Protein AF-A0A533RA51-F1 (afdb_monomer_lite)

Sequence (346 aa):
MANENSTPTKSATQAIVLRVPPPGQTVVVDIQPNQVIEVPFDMAEANVTLTGDDLRIEFPGNAVLILNDFAAMVDQGVSPLMMFADGSVVAGDVLLTALTAEVPETAAGPGGASGGAGEYRDDMGNLIDTVDRLGVQNPDPFAKAVDLQVLDEQLPAAAPPEEPPGNQPPVIGTSTANVSEEGLQGGIPDDTGSPDTTNLTTYTGQIPVSDPDGNPLELTLELPTSVSLFSGGEPVVWYLSVDGKVLTGITSQNPVVVVTLLDNAGNYLVELKAPIDHAPDNGENAGAISLVVTVSDGTASASGTLTVIFEDDSPTIAVSEGEGRAPALVTQDADTIGAASDTATG

Radius of gyration: 31.62 Å; chains: 1; bounding box: 62×85×91 Å

Foldseek 3Di:
DDDDPDDPDPPPQAAAEDDFDDAPDEDEDEDDFLGEHEDADDLVQWDWDDDPQWIWTAHPNRTIYIHPNQNVSVVVVRWYWYQYNVRDIDTSVRVVCVRPDDDPPPPPDDDDDDDDPDDDDPDPDDPDPPDDPDDDDDPDPDPDDDPDDDDPPPDPDDDDDDDPDPFDWKDWEEAEAEAEPLLADLRPDDQDDPPDDDSHQKTKDFIAIDGPVRFQKDKAWDADPDDFWAAQNFTWHWHARPSRFWIWTDGSGGTAKIKGQPDRNGIIMIGGHGDIADDDDQFKDKDKDKIWMWMGSPPHIDIYIYMYIYIYGHKDWDDDDDPPFFIWIWHQHNPDPDGRTDTDGD

Structure (mmCIF, N/CA/C/O backbone):
data_AF-A0A533RA51-F1
#
_entry.id   AF-A0A533RA51-F1
#
loop_
_atom_site.group_PDB
_atom_site.id
_atom_site.type_symbol
_atom_site.label_atom_id
_atom_site.label_alt_id
_atom_site.label_comp_id
_atom_site.label_asym_id
_atom_site.label_entity_id
_atom_site.label_seq_id
_atom_site.pdbx_PDB_ins_code
_atom_site.Cartn_x
_atom_site.Cartn_y
_atom_site.Cartn_z
_atom_site.occupancy
_atom_site.B_iso_or_equiv
_atom_site.auth_seq_id
_atom_site.auth_comp_id
_atom_site.auth_asym_id
_atom_site.auth_atom_id
_atom_site.pdbx_PDB_model_num
ATOM 1 N N . MET A 1 1 ? -27.529 28.794 -26.133 1.00 42.19 1 MET A N 1
ATOM 2 C CA . MET A 1 1 ? -27.226 28.257 -24.792 1.00 42.19 1 MET A CA 1
ATOM 3 C C . MET A 1 1 ? -27.109 26.761 -24.986 1.00 42.19 1 MET A C 1
ATOM 5 O O . MET A 1 1 ? -28.101 26.146 -25.352 1.00 42.19 1 MET A O 1
ATOM 9 N N . ALA A 1 2 ? -25.877 26.258 -25.007 1.00 34.84 2 ALA A N 1
ATOM 10 C CA . ALA A 1 2 ? -25.562 24.884 -25.383 1.00 34.84 2 ALA A CA 1
ATOM 11 C C . ALA A 1 2 ? -25.722 23.945 -24.179 1.00 34.84 2 ALA A C 1
ATOM 13 O O . ALA A 1 2 ? -25.546 24.375 -23.044 1.00 34.84 2 ALA A O 1
ATOM 14 N N . ASN A 1 3 ? -26.092 22.700 -24.482 1.00 33.50 3 ASN A N 1
ATOM 15 C CA . ASN A 1 3 ? -26.258 21.566 -23.575 1.00 33.50 3 ASN A CA 1
ATOM 16 C C . ASN A 1 3 ? -25.046 21.359 -22.660 1.00 33.50 3 ASN A C 1
ATOM 18 O O . ASN A 1 3 ? -23.943 21.137 -23.155 1.00 33.50 3 ASN A O 1
ATOM 22 N N . GLU A 1 4 ? -25.295 21.283 -21.356 1.00 38.12 4 GLU A N 1
ATOM 23 C CA . GLU A 1 4 ? -24.403 20.618 -20.408 1.00 38.12 4 GLU A CA 1
ATOM 24 C C . GLU A 1 4 ? -24.671 19.109 -20.507 1.00 38.12 4 GLU A C 1
ATOM 26 O O . GLU A 1 4 ? -25.711 18.604 -20.081 1.00 38.12 4 GLU A O 1
ATOM 31 N N . ASN A 1 5 ? -23.753 18.398 -21.157 1.00 34.69 5 ASN A N 1
ATOM 32 C CA . ASN A 1 5 ? -23.685 16.945 -21.151 1.00 34.69 5 ASN A CA 1
ATOM 33 C C . ASN A 1 5 ? -23.178 16.511 -19.770 1.00 34.69 5 ASN A C 1
ATOM 35 O O . ASN A 1 5 ? -21.984 16.604 -19.498 1.00 34.69 5 ASN A O 1
ATOM 39 N N . SER A 1 6 ? -24.077 16.082 -18.885 1.00 39.28 6 SER A N 1
ATOM 40 C CA . SER A 1 6 ? -23.699 15.484 -17.604 1.00 39.28 6 SER A CA 1
ATOM 41 C C . SER A 1 6 ? -23.067 14.116 -17.856 1.00 39.28 6 SER A C 1
ATOM 43 O O . SER A 1 6 ? -23.757 13.108 -17.992 1.00 39.28 6 SER A O 1
ATOM 45 N N . THR A 1 7 ? -21.742 14.085 -17.940 1.00 31.53 7 THR A N 1
ATOM 46 C CA . THR A 1 7 ? -20.953 12.863 -17.802 1.00 31.53 7 THR A CA 1
ATOM 47 C C . THR A 1 7 ? -21.268 12.255 -16.431 1.00 31.53 7 THR A C 1
ATOM 49 O O . THR A 1 7 ? -21.149 12.966 -15.430 1.00 31.53 7 THR A O 1
ATOM 52 N N . PRO A 1 8 ? -21.669 10.977 -16.324 1.00 32.94 8 PRO A N 1
ATOM 53 C CA . PRO A 1 8 ? -21.710 10.326 -15.027 1.00 32.94 8 PRO A CA 1
ATOM 54 C C . PRO A 1 8 ? -20.264 10.200 -14.545 1.00 32.94 8 PRO A C 1
ATOM 56 O O . PRO A 1 8 ? -19.451 9.496 -15.144 1.00 32.94 8 PRO A O 1
ATOM 59 N N . THR A 1 9 ? -19.920 10.923 -13.484 1.00 29.50 9 THR A N 1
ATOM 60 C CA . THR A 1 9 ? -18.700 10.674 -12.720 1.00 29.50 9 THR A CA 1
ATOM 61 C C . THR A 1 9 ? -18.756 9.230 -12.233 1.00 29.50 9 THR A C 1
ATOM 63 O O . THR A 1 9 ? -19.601 8.887 -11.406 1.00 29.50 9 THR A O 1
ATOM 66 N N . LYS A 1 10 ? -17.889 8.376 -12.787 1.00 32.81 10 LYS A N 1
ATOM 67 C CA . LYS A 1 10 ? -17.594 7.034 -12.281 1.00 32.81 10 LYS A CA 1
ATOM 68 C C . LYS A 1 10 ? -17.112 7.207 -10.839 1.00 32.81 10 LYS A C 1
ATOM 70 O O . LYS A 1 10 ? -15.975 7.603 -10.613 1.00 32.81 10 LYS A O 1
ATOM 75 N N . SER A 1 11 ? -18.021 7.023 -9.885 1.00 35.69 11 SER A N 1
ATOM 76 C CA . SER A 1 11 ? -17.712 7.046 -8.460 1.00 35.69 11 SER A CA 1
ATOM 77 C C . SER A 1 11 ? -16.749 5.892 -8.209 1.00 35.69 11 SER A C 1
ATOM 79 O O . SER A 1 11 ? -17.137 4.736 -8.361 1.00 35.69 11 SER A O 1
ATOM 81 N N . ALA A 1 12 ? -15.488 6.190 -7.899 1.00 41.72 12 ALA A N 1
ATOM 82 C CA . ALA A 1 12 ? -14.619 5.204 -7.277 1.00 41.72 12 ALA A CA 1
ATOM 83 C C . ALA A 1 12 ? -15.327 4.766 -5.989 1.00 41.72 12 ALA A C 1
ATOM 85 O O . ALA A 1 12 ? -15.698 5.616 -5.175 1.00 41.72 12 ALA A O 1
ATOM 86 N N . THR A 1 13 ? -15.625 3.478 -5.843 1.00 51.97 13 THR A N 1
ATOM 87 C CA . THR A 1 13 ? -16.233 2.957 -4.617 1.00 51.97 13 THR A CA 1
ATOM 88 C C . THR A 1 13 ? -15.173 3.048 -3.522 1.00 51.97 13 THR A C 1
ATOM 90 O O . THR A 1 13 ? -14.315 2.177 -3.403 1.00 51.97 13 THR A O 1
ATOM 93 N N . GLN A 1 14 ? -15.175 4.163 -2.790 1.00 64.94 14 GLN A N 1
ATOM 94 C CA . GLN A 1 14 ? -14.307 4.389 -1.638 1.00 64.94 14 GLN A CA 1
ATOM 95 C C . GLN A 1 14 ? -14.522 3.251 -0.630 1.00 64.94 14 GLN A C 1
ATOM 97 O O . GLN A 1 14 ? -15.664 2.831 -0.417 1.00 64.94 14 GLN A O 1
ATOM 102 N N . ALA A 1 15 ? -13.438 2.722 -0.056 1.00 81.75 15 ALA A N 1
ATOM 103 C CA . ALA A 1 15 ? -13.517 1.650 0.933 1.00 81.75 15 ALA A CA 1
ATOM 104 C C . ALA A 1 15 ? -14.383 2.069 2.132 1.00 81.75 15 ALA A C 1
ATOM 106 O O . ALA A 1 15 ? -14.440 3.251 2.490 1.00 81.75 15 ALA A O 1
ATOM 107 N N . ILE A 1 16 ? -15.044 1.101 2.772 1.00 91.31 16 ILE A N 1
ATOM 108 C CA . ILE A 1 16 ? -15.654 1.345 4.084 1.00 91.31 16 ILE A CA 1
ATOM 109 C C . ILE A 1 16 ? -14.569 1.221 5.139 1.00 91.31 16 ILE A C 1
ATOM 111 O O . ILE A 1 16 ? -13.955 0.170 5.273 1.00 91.31 16 ILE A O 1
ATOM 115 N N . VAL A 1 17 ? -14.393 2.273 5.932 1.00 93.75 17 VAL A N 1
ATOM 116 C CA . VAL A 1 17 ? -13.471 2.271 7.068 1.00 93.75 17 VAL A CA 1
ATOM 117 C C . VAL A 1 17 ? -14.201 1.812 8.322 1.00 93.75 17 VAL A C 1
ATOM 119 O O . VAL A 1 17 ? -15.111 2.496 8.807 1.00 93.75 17 VAL A O 1
ATOM 122 N N . LEU A 1 18 ? -13.791 0.670 8.872 1.00 94.94 18 LEU A N 1
ATOM 123 C CA . LEU A 1 18 ? -14.324 0.167 10.131 1.00 94.94 18 LEU A CA 1
ATOM 124 C C . LEU A 1 18 ? -13.830 1.000 11.313 1.00 94.94 18 LEU A C 1
ATOM 126 O O . LEU A 1 18 ? -12.738 1.567 11.316 1.00 94.94 18 LEU A O 1
ATOM 130 N N . ARG A 1 19 ? -14.651 1.059 12.361 1.00 94.38 19 ARG A N 1
ATOM 131 C CA . ARG A 1 19 ? -14.317 1.738 13.615 1.00 94.38 19 ARG A CA 1
ATOM 132 C C . ARG A 1 19 ? -14.685 0.849 14.784 1.00 94.38 19 ARG A C 1
ATOM 134 O O . ARG A 1 19 ? -15.775 0.277 14.799 1.00 94.38 19 ARG A O 1
ATOM 141 N N . VAL A 1 20 ? -13.803 0.796 15.778 1.00 94.31 20 VAL A N 1
ATOM 142 C CA . VAL A 1 20 ? -14.088 0.111 17.040 1.00 94.31 20 VAL A CA 1
ATOM 143 C C . VAL A 1 20 ? -15.260 0.824 17.731 1.00 94.31 20 VAL A C 1
ATOM 145 O O . VAL A 1 20 ? -15.189 2.040 17.952 1.00 94.31 20 VAL A O 1
ATOM 148 N N . PRO A 1 21 ? -16.356 0.117 18.056 1.00 96.00 21 PRO A N 1
ATOM 149 C CA . PRO A 1 21 ? -17.486 0.719 18.751 1.00 96.00 21 PRO A CA 1
ATOM 150 C C . PRO A 1 21 ? -17.122 1.152 20.178 1.00 96.00 21 PRO A C 1
ATOM 152 O O . PRO A 1 21 ? -16.220 0.580 20.791 1.00 96.00 21 PRO A O 1
ATOM 155 N N . PRO A 1 22 ? -17.848 2.118 20.769 1.00 95.38 22 PRO A N 1
ATOM 156 C CA . PRO A 1 22 ? -17.687 2.426 22.185 1.00 95.38 22 PRO A CA 1
ATOM 157 C C . PRO A 1 22 ? -17.994 1.205 23.079 1.00 95.38 22 PRO A C 1
ATOM 159 O O . PRO A 1 22 ? -18.846 0.387 22.716 1.00 95.38 22 PRO A O 1
ATOM 162 N N . PRO A 1 23 ? -17.385 1.101 24.278 1.00 95.75 23 PRO A N 1
ATOM 163 C CA . PRO A 1 23 ? -17.637 -0.002 25.205 1.00 95.75 23 PRO A CA 1
ATOM 164 C C . PRO A 1 23 ? -19.129 -0.234 25.478 1.00 95.75 23 PRO A C 1
ATOM 166 O O . PRO A 1 23 ? -19.884 0.707 25.739 1.00 95.75 23 PRO A O 1
ATOM 169 N N . GLY A 1 24 ? -19.549 -1.498 25.421 1.00 94.62 24 GLY A N 1
ATOM 170 C CA . GLY A 1 24 ? -20.931 -1.936 25.620 1.00 94.62 24 GLY A CA 1
ATOM 171 C C . GLY A 1 24 ? -21.889 -1.645 24.461 1.00 94.62 24 GLY A C 1
ATOM 172 O O . GLY A 1 24 ? -23.086 -1.891 24.609 1.00 94.62 24 GLY A O 1
ATOM 173 N N . GLN A 1 25 ? -21.406 -1.112 23.334 1.00 96.75 25 GLN A N 1
ATOM 174 C CA . GLN A 1 25 ? -22.225 -0.890 22.142 1.00 96.75 25 GLN A CA 1
ATOM 175 C C . GLN A 1 25 ? -22.035 -1.996 21.109 1.00 96.75 25 GLN A C 1
ATOM 177 O O . GLN A 1 25 ? -20.952 -2.556 20.950 1.00 96.75 25 GLN A O 1
ATOM 182 N N . THR A 1 26 ? -23.106 -2.264 20.366 1.00 97.19 26 THR A N 1
ATOM 183 C CA . THR A 1 26 ? -23.075 -3.102 19.170 1.00 97.19 26 THR A CA 1
ATOM 184 C C . THR A 1 26 ? -23.348 -2.233 17.953 1.00 97.19 26 THR A C 1
ATOM 186 O O . THR A 1 26 ? -24.354 -1.524 17.917 1.00 97.19 26 THR A O 1
ATOM 189 N N . VAL A 1 27 ? -22.455 -2.287 16.971 1.00 97.44 27 VAL A N 1
ATOM 190 C CA . VAL A 1 27 ? -22.587 -1.611 15.679 1.00 97.44 27 VAL A CA 1
ATOM 191 C C . VAL A 1 27 ? -22.683 -2.676 14.599 1.00 97.44 27 VAL A C 1
ATOM 193 O O . VAL A 1 27 ? -21.859 -3.585 14.548 1.00 97.44 27 VAL A O 1
ATOM 196 N N . VAL A 1 28 ? -23.692 -2.551 13.744 1.00 96.69 28 VAL A N 1
ATOM 197 C CA . VAL A 1 28 ? -23.866 -3.388 12.555 1.00 96.69 28 VAL A CA 1
ATOM 198 C C . VAL A 1 28 ? -23.478 -2.553 11.342 1.00 96.69 28 VAL A C 1
ATOM 200 O O . VAL A 1 28 ? -23.882 -1.394 11.237 1.00 96.69 28 VAL A O 1
ATOM 203 N N . VAL A 1 29 ? -22.671 -3.131 10.462 1.00 96.31 29 VAL A N 1
ATOM 204 C CA . VAL A 1 29 ? -22.210 -2.522 9.219 1.00 96.31 29 VAL A CA 1
ATOM 205 C C . VAL A 1 29 ? -22.748 -3.351 8.066 1.00 96.31 29 VAL A C 1
ATOM 207 O O . VAL A 1 29 ? -22.427 -4.532 7.936 1.00 96.31 29 VAL A O 1
ATOM 210 N N . ASP A 1 30 ? -23.555 -2.708 7.229 1.00 93.81 30 ASP A N 1
ATOM 211 C CA . ASP A 1 30 ? -24.014 -3.283 5.971 1.00 93.81 30 ASP A CA 1
ATOM 212 C C . ASP A 1 30 ? -22.923 -3.110 4.915 1.00 93.81 30 ASP A C 1
ATOM 214 O O . ASP A 1 30 ? -22.557 -1.989 4.548 1.00 93.81 30 ASP A O 1
ATOM 218 N N . ILE A 1 31 ? -22.405 -4.234 4.435 1.00 92.12 31 ILE A N 1
ATOM 219 C CA . ILE A 1 31 ? -21.390 -4.285 3.383 1.00 92.12 31 ILE A CA 1
ATOM 220 C C . ILE A 1 31 ? -22.053 -4.512 2.019 1.00 92.12 31 ILE A C 1
ATOM 222 O O . ILE A 1 31 ? -23.246 -4.799 1.932 1.00 92.12 31 ILE A O 1
ATOM 226 N N . GLN A 1 32 ? -21.310 -4.309 0.936 1.00 90.50 32 GLN A N 1
ATOM 227 C CA . GLN A 1 32 ? -21.767 -4.502 -0.440 1.00 90.50 32 GLN A CA 1
ATOM 228 C C . GLN A 1 32 ? -20.945 -5.599 -1.143 1.00 90.50 32 GLN A C 1
ATOM 230 O O . GLN A 1 32 ? -19.792 -5.825 -0.769 1.00 90.50 32 GLN A O 1
ATOM 235 N N . PRO A 1 33 ? -21.496 -6.248 -2.188 1.00 88.88 33 PRO A N 1
ATOM 236 C CA . PRO A 1 33 ? -20.760 -7.199 -3.026 1.00 88.88 33 PRO A CA 1
ATOM 237 C C . PRO A 1 33 ? -19.414 -6.642 -3.514 1.00 88.88 33 PRO A C 1
ATOM 239 O O . PRO A 1 33 ? -19.372 -5.523 -4.032 1.00 88.88 33 PRO A O 1
ATOM 242 N N . ASN A 1 34 ? -18.337 -7.427 -3.389 1.00 87.50 34 ASN A N 1
ATOM 243 C CA . ASN A 1 34 ? -16.968 -7.064 -3.803 1.00 87.50 34 ASN A CA 1
ATOM 244 C C . ASN A 1 34 ? -16.440 -5.750 -3.189 1.00 87.50 34 ASN A C 1
ATOM 246 O O . ASN A 1 34 ? -15.635 -5.041 -3.797 1.00 87.50 34 ASN A O 1
ATOM 250 N N . GLN A 1 35 ? -16.927 -5.371 -2.006 1.00 90.25 35 GLN A N 1
ATOM 251 C CA . GLN A 1 35 ? -16.504 -4.142 -1.346 1.00 90.25 35 GLN A CA 1
ATOM 252 C C . GLN A 1 35 ? -15.156 -4.310 -0.643 1.00 90.25 35 GLN A C 1
ATOM 254 O O . GLN A 1 35 ? -14.914 -5.307 0.036 1.00 90.25 35 GLN A O 1
ATOM 259 N N . VAL A 1 36 ? -14.310 -3.285 -0.753 1.00 91.38 36 VAL A N 1
ATOM 260 C CA . VAL A 1 36 ? -13.098 -3.159 0.060 1.00 91.38 36 VAL A CA 1
ATOM 261 C C . VAL A 1 36 ? -13.459 -2.562 1.420 1.00 91.38 36 VAL A C 1
ATOM 263 O O . VAL A 1 36 ? -14.124 -1.522 1.505 1.00 91.38 36 VAL A O 1
ATOM 266 N N . ILE A 1 37 ? -13.021 -3.234 2.477 1.00 93.31 37 ILE A N 1
ATOM 267 C CA . ILE A 1 37 ? -13.266 -2.890 3.874 1.00 93.31 37 ILE A CA 1
ATOM 268 C C . ILE A 1 37 ? -11.914 -2.638 4.534 1.00 93.31 37 ILE A C 1
ATOM 270 O O . ILE A 1 37 ? -11.097 -3.545 4.644 1.00 93.31 37 ILE A O 1
ATOM 274 N N . GLU A 1 38 ? -11.682 -1.411 4.981 1.00 93.69 38 GLU A N 1
ATOM 275 C CA . GLU A 1 38 ? -10.476 -1.041 5.711 1.00 93.69 38 GLU A CA 1
ATOM 276 C C . GLU A 1 38 ? -10.648 -1.311 7.210 1.00 93.69 38 GLU A C 1
ATOM 278 O O . GLU A 1 38 ? -11.627 -0.889 7.836 1.00 93.69 38 GLU A O 1
ATOM 283 N N . VAL A 1 39 ? -9.661 -1.987 7.788 1.00 94.75 39 VAL A N 1
ATOM 284 C CA . VAL A 1 39 ? -9.568 -2.371 9.195 1.00 94.75 39 VAL A CA 1
ATOM 285 C C . VAL A 1 39 ? -8.372 -1.638 9.816 1.00 94.75 39 VAL A C 1
ATOM 287 O O . VAL A 1 39 ? -7.262 -2.170 9.846 1.00 94.75 39 VAL A O 1
ATOM 290 N N . PRO A 1 40 ? -8.563 -0.402 10.315 1.00 92.75 40 PRO A N 1
ATOM 291 C CA . PRO A 1 40 ? -7.468 0.448 10.790 1.00 92.75 40 PRO A CA 1
ATOM 292 C C . PRO A 1 40 ? -7.045 0.141 12.239 1.00 92.75 40 PRO A C 1
ATOM 294 O O . PRO A 1 40 ? -6.458 0.985 12.911 1.00 92.75 40 PRO A O 1
ATOM 297 N N . PHE A 1 41 ? -7.410 -1.023 12.772 1.00 91.88 41 PHE A N 1
ATOM 298 C CA . PHE A 1 41 ? -7.146 -1.414 14.154 1.00 91.88 41 PHE A CA 1
ATOM 299 C C . PHE A 1 41 ? -6.586 -2.830 14.214 1.00 91.88 41 PHE A C 1
ATOM 301 O O . PHE A 1 41 ? -6.819 -3.642 13.318 1.00 91.88 41 PHE A O 1
ATOM 308 N N . ASP A 1 42 ? -5.863 -3.120 15.292 1.00 90.06 42 ASP A N 1
ATOM 309 C CA . ASP A 1 42 ? -5.294 -4.441 15.513 1.00 90.06 42 ASP A CA 1
ATOM 310 C C . ASP A 1 42 ? -6.400 -5.459 15.825 1.00 90.06 42 ASP A C 1
ATOM 312 O O . ASP A 1 42 ? -7.163 -5.328 16.787 1.00 90.06 42 ASP A O 1
ATOM 316 N N . MET A 1 43 ? -6.485 -6.489 14.988 1.00 88.69 43 MET A N 1
ATOM 317 C CA . MET A 1 43 ? -7.429 -7.588 15.149 1.00 88.69 43 MET A CA 1
ATOM 318 C C . MET A 1 43 ? -7.026 -8.557 16.264 1.00 88.69 43 MET A C 1
ATOM 320 O O . MET A 1 43 ? -7.885 -9.297 16.737 1.00 88.69 43 MET A O 1
ATOM 324 N N . ALA A 1 44 ? -5.765 -8.560 16.709 1.00 88.69 44 ALA A N 1
ATOM 325 C CA . ALA A 1 44 ? -5.287 -9.439 17.777 1.00 88.69 44 ALA A CA 1
ATOM 326 C C . ALA A 1 44 ? -5.931 -9.128 19.139 1.00 88.69 44 ALA A C 1
ATOM 328 O O . ALA A 1 44 ? -6.003 -9.996 20.011 1.00 88.69 44 ALA A O 1
ATOM 329 N N . GLU A 1 45 ? -6.423 -7.902 19.324 1.00 88.25 45 GLU A N 1
ATOM 330 C CA . GLU A 1 45 ? -7.149 -7.495 20.528 1.00 88.25 45 GLU A CA 1
ATOM 331 C C . GLU A 1 45 ? -8.629 -7.908 20.504 1.00 88.25 45 GLU A C 1
ATOM 333 O O . GLU A 1 45 ? -9.317 -7.789 21.521 1.00 88.25 45 GLU A O 1
ATOM 338 N N . ALA A 1 46 ? -9.131 -8.388 19.365 1.00 92.81 46 ALA A N 1
ATOM 339 C CA . ALA A 1 46 ? -10.527 -8.732 19.167 1.00 92.81 46 ALA A CA 1
ATOM 340 C C . ALA A 1 46 ? -10.737 -10.245 19.037 1.00 92.81 46 ALA A C 1
ATOM 342 O O . ALA A 1 46 ? -9.923 -10.979 18.483 1.00 92.81 46 ALA A O 1
ATOM 343 N N . ASN A 1 47 ? -11.886 -10.720 19.509 1.00 93.50 47 ASN A N 1
ATOM 344 C CA . ASN A 1 47 ? -12.351 -12.071 19.244 1.00 93.50 47 ASN A CA 1
ATOM 345 C C . ASN A 1 47 ? -13.247 -12.071 18.002 1.00 93.50 47 ASN A C 1
ATOM 347 O O . ASN A 1 47 ? -14.306 -11.438 17.995 1.00 93.50 47 ASN A O 1
ATOM 351 N N . VAL A 1 48 ? -12.833 -12.791 16.963 1.00 94.50 48 VAL A N 1
ATOM 352 C CA . VAL A 1 48 ? -13.550 -12.871 15.688 1.00 94.50 48 VAL A CA 1
ATOM 353 C C . VAL A 1 48 ? -14.287 -14.197 15.610 1.00 94.50 48 VAL A C 1
ATOM 355 O O . VAL A 1 48 ? -13.701 -15.260 15.787 1.00 94.50 48 VAL A O 1
ATOM 358 N N . THR A 1 49 ? -15.587 -14.141 15.349 1.00 94.12 49 THR A N 1
ATOM 359 C CA . THR A 1 49 ? -16.459 -15.316 15.292 1.00 94.12 49 THR A CA 1
ATOM 360 C C . THR A 1 49 ? -17.467 -15.177 14.164 1.00 94.12 49 THR A C 1
ATOM 362 O O . THR A 1 49 ? -17.841 -14.069 13.785 1.00 94.12 49 THR A O 1
ATOM 365 N N . LEU A 1 50 ? -17.949 -16.307 13.653 1.00 94.31 50 LEU A N 1
ATOM 366 C CA . LEU A 1 50 ? -19.087 -16.337 12.744 1.00 94.31 50 LEU A CA 1
ATOM 367 C C . LEU A 1 50 ? -20.371 -16.626 13.534 1.00 94.31 50 LEU A C 1
ATOM 369 O O . LEU A 1 50 ? -20.426 -17.588 14.302 1.00 94.31 50 LEU A O 1
ATOM 373 N N . THR A 1 51 ? -21.401 -15.793 13.373 1.00 93.19 51 THR A N 1
ATOM 374 C CA . THR A 1 51 ? -22.720 -15.992 13.996 1.00 93.19 51 THR A CA 1
ATOM 375 C C . THR A 1 51 ? -23.799 -16.039 12.921 1.00 93.19 51 THR A C 1
ATOM 377 O O . THR A 1 51 ? -24.269 -15.004 12.464 1.00 93.19 51 THR A O 1
ATOM 380 N N . GLY A 1 52 ? -24.218 -17.246 12.531 1.00 92.25 52 GLY A N 1
ATOM 381 C CA . GLY A 1 52 ? -25.057 -17.398 11.340 1.00 92.25 52 GLY A CA 1
ATOM 382 C C . GLY A 1 52 ? -24.250 -17.021 10.100 1.00 92.25 52 GLY A C 1
ATOM 383 O O . GLY A 1 52 ? -23.164 -17.564 9.920 1.00 92.25 52 GLY A O 1
ATOM 384 N N . ASP A 1 53 ? -24.756 -16.071 9.314 1.00 94.44 53 ASP A N 1
ATOM 385 C CA . ASP A 1 53 ? -24.072 -15.548 8.124 1.00 94.44 53 ASP A CA 1
ATOM 386 C C . ASP A 1 53 ? -23.215 -14.298 8.417 1.00 94.44 53 ASP A C 1
ATOM 388 O O . ASP A 1 53 ? -22.484 -13.825 7.546 1.00 94.44 53 ASP A O 1
ATOM 392 N N . ASP A 1 54 ? -23.253 -13.781 9.650 1.00 96.69 54 ASP A N 1
ATOM 393 C CA . ASP A 1 54 ? -22.590 -12.533 10.025 1.00 96.69 54 ASP A CA 1
ATOM 394 C C . ASP A 1 54 ? -21.187 -12.764 10.593 1.00 96.69 54 ASP A C 1
ATOM 396 O O . ASP A 1 54 ? -20.972 -13.640 11.443 1.00 96.69 54 ASP A O 1
ATOM 400 N N . LEU A 1 55 ? -20.241 -11.898 10.214 1.00 96.38 55 LEU A N 1
ATOM 401 C CA . LEU A 1 55 ? -18.930 -11.833 10.858 1.00 96.38 55 LEU A CA 1
ATOM 402 C C . LEU A 1 55 ? -19.009 -10.917 12.080 1.00 96.38 55 LEU A C 1
ATOM 404 O O . LEU A 1 55 ? -19.223 -9.710 11.965 1.00 96.38 55 LEU A O 1
ATOM 408 N N . ARG A 1 56 ? -18.806 -11.487 13.265 1.00 96.69 56 ARG A N 1
ATOM 409 C CA . ARG A 1 56 ? -18.847 -10.783 14.545 1.00 96.69 56 ARG A CA 1
ATOM 410 C C . ARG A 1 56 ? -17.438 -10.594 15.095 1.00 96.69 56 ARG A C 1
ATOM 412 O O . ARG A 1 56 ? -16.718 -11.563 15.316 1.00 96.69 56 ARG A O 1
ATOM 419 N N . ILE A 1 57 ? -17.092 -9.350 15.399 1.00 96.81 57 ILE A N 1
ATOM 420 C CA . ILE A 1 57 ? -15.819 -8.941 15.992 1.00 96.81 57 ILE A CA 1
ATOM 421 C C . ILE A 1 57 ? -16.112 -8.332 17.368 1.00 96.81 57 ILE A C 1
ATOM 423 O O . ILE A 1 57 ? -16.788 -7.308 17.475 1.00 96.81 57 ILE A O 1
ATOM 427 N N . GLU A 1 58 ? -15.641 -8.977 18.431 1.00 96.69 58 GLU A N 1
ATOM 428 C CA . GLU A 1 58 ? -15.872 -8.567 19.817 1.00 96.69 58 GLU A CA 1
ATOM 429 C C . GLU A 1 58 ? -14.586 -8.050 20.460 1.00 96.69 58 GLU A C 1
ATOM 431 O O . GLU A 1 58 ? -13.582 -8.752 20.525 1.00 96.69 58 GLU A O 1
ATOM 436 N N . PHE A 1 59 ? -14.630 -6.819 20.956 1.00 96.56 59 PHE A N 1
ATOM 437 C CA . PHE A 1 59 ? -13.502 -6.118 21.561 1.00 96.56 59 PHE A CA 1
ATOM 438 C C . PHE A 1 59 ? -13.626 -6.087 23.094 1.00 96.56 59 PHE A C 1
ATOM 440 O O . PHE A 1 59 ? -14.723 -6.268 23.645 1.00 96.56 59 PHE A O 1
ATOM 447 N N . PRO A 1 60 ? -12.533 -5.774 23.818 1.00 93.69 60 PRO A N 1
ATOM 448 C CA . PRO A 1 60 ? -12.581 -5.535 25.253 1.00 93.69 60 PRO A CA 1
ATOM 449 C C . PRO A 1 60 ? -13.645 -4.495 25.637 1.00 93.69 60 PRO A C 1
ATOM 451 O O . PRO A 1 60 ? -13.905 -3.527 24.925 1.00 93.69 60 PRO A O 1
ATOM 454 N N . GLY A 1 61 ? -14.279 -4.689 26.796 1.00 92.12 61 GLY A N 1
ATOM 455 C CA . GLY A 1 61 ? -15.362 -3.810 27.249 1.00 92.12 61 GLY A CA 1
ATOM 456 C C . GLY A 1 61 ? -16.718 -4.089 26.590 1.00 92.12 61 GLY A C 1
ATOM 457 O O . GLY A 1 61 ? -17.589 -3.219 26.622 1.00 92.12 61 GLY A O 1
ATOM 458 N N . ASN A 1 62 ? -16.918 -5.291 26.036 1.00 92.88 62 ASN A N 1
ATOM 459 C CA . ASN A 1 62 ? -18.165 -5.754 25.412 1.00 92.88 62 ASN A CA 1
ATOM 460 C C . ASN A 1 62 ? -18.600 -4.898 24.208 1.00 92.88 62 ASN A C 1
ATOM 462 O O . ASN A 1 62 ? -19.798 -4.754 23.954 1.00 92.88 62 ASN A O 1
ATOM 466 N N . ALA A 1 63 ? -17.650 -4.268 23.512 1.00 96.88 63 ALA A N 1
ATOM 467 C CA . ALA A 1 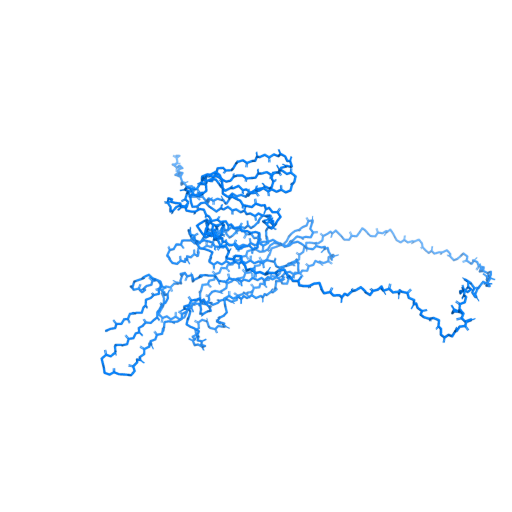63 ? -17.935 -3.575 22.262 1.00 96.88 63 ALA A CA 1
ATOM 468 C C . ALA A 1 63 ? -17.970 -4.597 21.120 1.00 96.88 63 ALA A C 1
ATOM 470 O O . ALA A 1 63 ? -17.141 -5.502 21.070 1.00 96.88 63 ALA A O 1
ATOM 471 N N . VAL A 1 64 ? -18.936 -4.477 20.213 1.00 97.44 64 VAL A N 1
ATOM 472 C CA . VAL A 1 64 ? -19.187 -5.491 19.183 1.00 97.44 64 VAL A CA 1
ATOM 473 C C . VAL A 1 64 ? -19.399 -4.823 17.838 1.00 97.44 64 VAL A C 1
ATOM 475 O O . VAL A 1 64 ? -20.288 -3.985 17.698 1.00 97.44 64 VAL A O 1
ATOM 478 N N . LEU A 1 65 ? -18.638 -5.249 16.841 1.00 97.44 65 LEU A N 1
ATOM 479 C CA . LEU A 1 65 ? -18.841 -4.900 15.445 1.00 97.44 65 LEU A CA 1
ATOM 480 C C . LEU A 1 65 ? -19.358 -6.125 14.687 1.00 97.44 65 LEU A C 1
ATOM 482 O O . LEU A 1 65 ? -18.847 -7.227 14.870 1.00 97.44 65 LEU A O 1
ATOM 486 N N . ILE A 1 66 ? -20.384 -5.943 13.863 1.00 97.50 66 ILE A N 1
ATOM 487 C CA . ILE A 1 66 ? -20.986 -7.012 13.061 1.00 97.50 66 ILE A CA 1
ATOM 488 C C . ILE A 1 66 ? -20.957 -6.582 11.599 1.00 97.50 66 ILE A C 1
ATOM 490 O O . ILE A 1 66 ? -21.510 -5.534 11.272 1.00 97.50 66 ILE A O 1
ATOM 494 N N . LEU A 1 67 ? -20.328 -7.378 10.736 1.00 97.12 67 LEU A N 1
ATOM 495 C CA . LEU A 1 67 ? -20.461 -7.249 9.286 1.00 97.12 67 LEU A CA 1
ATOM 496 C C . LEU A 1 67 ? -21.600 -8.169 8.846 1.00 97.12 67 LEU A C 1
ATOM 498 O O . LEU A 1 67 ? -21.474 -9.394 8.924 1.00 97.12 67 LEU A O 1
ATOM 502 N N . ASN A 1 68 ? -22.714 -7.557 8.457 1.00 95.81 68 ASN A N 1
ATOM 503 C CA . ASN A 1 68 ? -23.943 -8.265 8.117 1.00 95.81 68 ASN A CA 1
ATOM 504 C C . ASN A 1 68 ? -23.777 -9.058 6.808 1.00 95.81 68 ASN A C 1
ATOM 506 O O . ASN A 1 68 ? -23.175 -8.551 5.859 1.00 95.81 68 ASN A O 1
ATOM 510 N N . ASP A 1 69 ? -24.312 -10.279 6.762 1.00 95.12 69 ASP A N 1
ATOM 511 C CA . ASP A 1 69 ? -24.335 -11.165 5.586 1.00 95.12 69 ASP A CA 1
ATOM 512 C C . ASP A 1 69 ? -22.942 -11.520 5.003 1.00 95.12 69 ASP A C 1
ATOM 514 O O . ASP A 1 69 ? -22.822 -11.911 3.838 1.00 95.12 69 ASP A O 1
ATOM 518 N N . PHE A 1 70 ? -21.867 -11.409 5.793 1.00 95.19 70 PHE A N 1
ATOM 519 C CA . PHE A 1 70 ? -20.485 -11.611 5.331 1.00 95.19 70 PHE A CA 1
ATOM 520 C C . PHE A 1 70 ? -20.250 -12.991 4.697 1.00 95.19 70 PHE A C 1
ATOM 522 O O . PHE A 1 70 ? -19.754 -13.078 3.572 1.00 95.19 70 PHE A O 1
ATOM 529 N N . ALA A 1 71 ? -20.624 -14.075 5.383 1.00 95.00 71 ALA A N 1
ATOM 530 C CA . ALA A 1 71 ? -20.463 -15.429 4.852 1.00 95.00 71 ALA A CA 1
ATOM 531 C C . ALA A 1 71 ? -21.417 -15.699 3.680 1.00 95.00 71 ALA A C 1
ATOM 533 O O . ALA A 1 71 ? -21.025 -16.335 2.704 1.00 95.00 71 ALA A O 1
ATOM 534 N N . ALA A 1 72 ? -22.628 -15.135 3.709 1.00 94.81 72 ALA A N 1
ATOM 535 C CA . ALA A 1 72 ? -23.570 -15.260 2.600 1.00 94.81 72 ALA A CA 1
ATOM 536 C C . ALA A 1 72 ? -23.035 -14.623 1.302 1.00 94.81 72 ALA A C 1
ATOM 538 O O . ALA A 1 72 ? -23.291 -15.146 0.217 1.00 94.81 72 ALA A O 1
ATOM 539 N N . MET A 1 73 ? -22.279 -13.520 1.385 1.00 92.44 73 MET A N 1
ATOM 540 C CA . MET A 1 73 ? -21.616 -12.914 0.219 1.00 92.44 73 MET A CA 1
ATOM 541 C C . MET A 1 73 ? -20.494 -13.788 -0.338 1.00 92.44 73 MET A C 1
ATOM 543 O O . MET A 1 73 ? -20.365 -13.919 -1.558 1.00 92.44 73 MET A O 1
ATOM 547 N N . VAL A 1 74 ? -19.712 -14.409 0.546 1.00 92.44 74 VAL A N 1
ATOM 548 C CA . VAL A 1 74 ? -18.672 -15.373 0.170 1.00 92.44 74 VAL A CA 1
ATOM 549 C C . VAL A 1 74 ? -19.290 -16.563 -0.571 1.00 92.44 74 VAL A C 1
ATOM 551 O O . VAL A 1 74 ? -18.856 -16.881 -1.677 1.00 92.44 74 VAL A O 1
ATOM 554 N N . ASP A 1 75 ? -20.365 -17.147 -0.037 1.00 93.38 75 ASP A N 1
ATOM 555 C CA . ASP A 1 75 ? -21.079 -18.277 -0.653 1.00 93.38 75 ASP A CA 1
ATOM 556 C C . ASP A 1 75 ? -21.700 -17.928 -2.019 1.00 93.38 75 ASP A C 1
ATOM 558 O O . ASP A 1 75 ? -21.881 -18.794 -2.879 1.00 93.38 75 ASP A O 1
ATOM 562 N N . GLN A 1 76 ? -22.015 -16.650 -2.243 1.00 93.06 76 GLN A N 1
ATOM 563 C CA . GLN A 1 76 ? -22.514 -16.125 -3.517 1.00 93.06 76 GLN A CA 1
ATOM 564 C C . GLN A 1 76 ? -21.397 -15.784 -4.519 1.00 93.06 76 GLN A C 1
ATOM 566 O O . GLN A 1 76 ? -21.697 -15.377 -5.643 1.00 93.06 76 GLN A O 1
ATOM 571 N N . GLY A 1 77 ? -20.125 -15.943 -4.141 1.00 89.81 77 GLY A N 1
ATOM 572 C CA . GLY A 1 77 ? -18.971 -15.620 -4.982 1.00 89.81 77 GLY A CA 1
ATOM 573 C C . GLY A 1 77 ? -18.716 -14.120 -5.145 1.00 89.81 77 GLY A C 1
ATOM 574 O O . GLY A 1 77 ? -18.042 -13.719 -6.090 1.00 89.81 77 GLY A O 1
ATOM 575 N N . VAL A 1 78 ? -19.257 -13.286 -4.252 1.00 90.62 78 VAL A N 1
ATOM 576 C CA . VAL A 1 78 ? -19.084 -11.822 -4.251 1.00 90.62 78 VAL A CA 1
ATOM 577 C C . VAL A 1 78 ? -18.363 -11.345 -2.991 1.00 90.62 78 VAL A C 1
ATOM 579 O O . VAL A 1 78 ? -18.773 -10.386 -2.330 1.00 90.62 78 VAL A O 1
ATOM 582 N N . SER A 1 79 ? -17.305 -12.074 -2.637 1.00 89.94 79 SER A N 1
ATOM 583 C CA . SER A 1 79 ? -16.560 -11.886 -1.397 1.00 89.94 79 SER A CA 1
ATOM 584 C C . SER A 1 79 ? -16.032 -10.450 -1.257 1.00 89.94 79 SER A C 1
ATOM 586 O O . SER A 1 79 ? -15.410 -9.936 -2.189 1.00 89.94 79 SER A O 1
ATOM 588 N N . PRO A 1 80 ? -16.203 -9.805 -0.090 1.00 91.94 80 PRO A N 1
ATOM 589 C CA . PRO A 1 80 ? -15.499 -8.566 0.211 1.00 91.94 80 PRO A CA 1
ATOM 590 C C . PRO A 1 80 ? -13.987 -8.812 0.350 1.00 91.94 80 PRO A C 1
ATOM 592 O O . PRO A 1 80 ? -13.538 -9.946 0.568 1.00 91.94 80 PRO A O 1
ATOM 595 N N . LEU A 1 81 ? -13.215 -7.729 0.265 1.00 92.44 81 LEU A N 1
ATOM 596 C CA . LEU A 1 81 ? -11.779 -7.708 0.543 1.00 92.44 81 LEU A CA 1
ATOM 597 C C . LEU A 1 81 ? -11.528 -6.939 1.840 1.00 92.44 81 LEU A C 1
ATOM 599 O O . LEU A 1 81 ? -11.960 -5.796 1.982 1.00 92.44 81 LEU A O 1
ATOM 603 N N . MET A 1 82 ? -10.817 -7.559 2.776 1.00 92.69 82 MET A N 1
ATOM 604 C CA . MET A 1 82 ? -10.421 -6.955 4.046 1.00 92.69 82 MET A CA 1
ATOM 605 C C . MET A 1 82 ? -9.005 -6.402 3.908 1.00 92.69 82 MET A C 1
ATOM 607 O O . MET A 1 82 ? -8.070 -7.172 3.712 1.00 92.69 82 MET A O 1
ATOM 611 N N . MET A 1 83 ? -8.851 -5.084 3.997 1.00 92.56 83 MET A N 1
ATOM 612 C CA . MET A 1 83 ? -7.564 -4.391 3.976 1.00 92.56 83 MET A CA 1
ATOM 613 C C . MET A 1 83 ? -7.191 -3.980 5.398 1.00 92.56 83 MET A C 1
ATOM 615 O O . MET A 1 83 ? -7.929 -3.232 6.036 1.00 92.56 83 MET A O 1
ATOM 619 N N . PHE A 1 84 ? -6.062 -4.459 5.902 1.00 91.88 84 PHE A N 1
ATOM 620 C CA . PHE A 1 84 ? -5.591 -4.156 7.252 1.00 91.88 84 PHE A CA 1
ATOM 621 C C . PHE A 1 84 ? -4.652 -2.949 7.268 1.00 91.88 84 PHE A C 1
ATOM 623 O O . PHE A 1 84 ? -4.178 -2.485 6.231 1.00 91.88 84 PHE A O 1
ATOM 630 N N . ALA A 1 85 ? -4.378 -2.439 8.470 1.00 87.56 85 ALA A N 1
ATOM 631 C CA . ALA A 1 85 ? -3.529 -1.268 8.682 1.00 87.56 85 ALA A CA 1
ATOM 632 C C . ALA A 1 85 ? -2.097 -1.414 8.125 1.00 87.56 85 ALA A C 1
ATOM 634 O O . ALA A 1 85 ? -1.460 -0.411 7.825 1.00 87.56 85 ALA A O 1
ATOM 635 N N . ASP A 1 86 ? -1.593 -2.639 7.968 1.00 84.38 86 ASP A N 1
ATOM 636 C CA . ASP A 1 86 ? -0.271 -2.923 7.394 1.00 84.38 86 ASP A CA 1
ATOM 637 C C . ASP A 1 86 ? -0.266 -3.004 5.853 1.00 84.38 86 ASP A C 1
ATOM 639 O O . ASP A 1 86 ? 0.773 -3.272 5.254 1.00 84.38 86 ASP A O 1
ATOM 643 N N . GLY A 1 87 ? -1.415 -2.786 5.202 1.00 84.00 87 GLY A N 1
ATOM 644 C CA . GLY A 1 87 ? -1.580 -2.928 3.752 1.00 84.00 87 GLY A CA 1
ATOM 645 C C . GLY A 1 87 ? -1.798 -4.362 3.282 1.00 84.00 87 GLY A C 1
ATOM 646 O O . GLY A 1 87 ? -1.940 -4.597 2.080 1.00 84.00 87 GLY A O 1
ATOM 647 N N . SER A 1 88 ? -1.838 -5.341 4.191 1.00 89.31 88 SER A N 1
ATOM 648 C CA . SER A 1 88 ? -2.243 -6.693 3.824 1.00 89.31 88 SER A CA 1
ATOM 649 C C . SER A 1 88 ? -3.718 -6.707 3.420 1.00 89.31 88 SER A C 1
ATOM 651 O O . SER A 1 88 ? -4.564 -6.031 4.011 1.00 89.31 88 SER A O 1
ATOM 653 N N . VAL A 1 89 ? -4.022 -7.475 2.374 1.00 92.00 89 VAL A N 1
ATOM 654 C CA . VAL A 1 89 ? -5.380 -7.642 1.858 1.00 92.00 89 VAL A CA 1
ATOM 655 C C . VAL A 1 89 ? -5.723 -9.119 1.903 1.00 92.00 89 VAL A C 1
ATOM 657 O O . VAL A 1 89 ? -4.991 -9.949 1.367 1.00 92.00 89 VAL A O 1
ATOM 660 N N . VAL A 1 90 ? -6.837 -9.446 2.549 1.00 92.00 90 VAL A N 1
ATOM 661 C CA . VAL A 1 90 ? -7.337 -10.813 2.693 1.00 92.00 90 VAL A CA 1
ATOM 662 C C . VAL A 1 90 ? -8.746 -10.877 2.126 1.00 92.00 90 VAL A C 1
ATOM 664 O O . VAL A 1 90 ? -9.628 -10.117 2.527 1.00 92.00 90 VAL A O 1
ATOM 667 N N . ALA A 1 91 ? -8.968 -11.799 1.196 1.00 91.62 91 ALA A N 1
ATOM 668 C CA . ALA A 1 91 ? -10.300 -12.070 0.686 1.00 91.62 91 ALA A CA 1
ATOM 669 C C . ALA A 1 91 ? -11.169 -12.750 1.759 1.00 91.62 91 ALA A C 1
ATOM 671 O O . ALA A 1 91 ? -10.691 -13.533 2.585 1.00 91.62 91 ALA A O 1
ATOM 672 N N . GLY A 1 92 ? -12.457 -12.412 1.788 1.00 90.81 92 GLY A N 1
ATOM 673 C CA . GLY A 1 92 ? -13.396 -12.921 2.788 1.00 90.81 92 GLY A CA 1
ATOM 674 C C . GLY A 1 92 ? -13.535 -14.447 2.818 1.00 90.81 92 GLY A C 1
ATOM 675 O O . GLY A 1 92 ? -13.725 -15.012 3.894 1.00 90.81 92 GLY A O 1
ATOM 676 N N . ASP A 1 93 ? -13.367 -15.128 1.686 1.00 91.12 93 ASP A N 1
ATOM 677 C CA . ASP A 1 93 ? -13.322 -16.593 1.594 1.00 91.12 93 ASP A CA 1
ATOM 678 C C . ASP A 1 93 ? -12.101 -17.200 2.305 1.00 91.12 93 ASP A C 1
ATOM 680 O O . ASP A 1 93 ? -12.228 -18.177 3.053 1.00 91.12 93 ASP A O 1
ATOM 684 N N . VAL A 1 94 ? -10.927 -16.585 2.148 1.00 91.25 94 VAL A N 1
ATOM 685 C CA . VAL A 1 94 ? -9.700 -16.947 2.867 1.00 91.25 94 VAL A CA 1
ATOM 686 C C . VAL A 1 94 ? -9.883 -16.723 4.366 1.00 91.25 94 VAL A C 1
ATOM 688 O O . VAL A 1 94 ? -9.547 -17.602 5.163 1.00 91.25 94 VAL A O 1
ATOM 691 N N . LEU A 1 95 ? -10.470 -15.588 4.762 1.00 90.44 95 LEU A N 1
ATOM 692 C CA . LEU A 1 95 ? -10.751 -15.290 6.168 1.00 90.44 95 LEU A CA 1
ATOM 693 C C . LEU A 1 95 ? -11.699 -16.330 6.785 1.00 90.44 95 LEU A C 1
ATOM 695 O O . LEU A 1 95 ? -11.446 -16.833 7.880 1.00 90.44 95 LEU A O 1
ATOM 699 N N . LEU A 1 96 ? -12.771 -16.686 6.075 1.00 90.81 96 LEU A N 1
ATOM 700 C CA . LEU A 1 96 ? -13.746 -17.667 6.542 1.00 90.81 96 LEU A CA 1
ATOM 701 C C . LEU A 1 96 ? -13.131 -19.067 6.663 1.00 90.81 96 LEU A C 1
ATOM 703 O O . LEU A 1 96 ? -13.375 -19.779 7.641 1.00 90.81 96 LEU A O 1
ATOM 707 N N . THR A 1 97 ? -12.277 -19.439 5.709 1.00 89.56 97 THR A N 1
ATOM 708 C CA . THR A 1 97 ? -11.511 -20.690 5.753 1.00 89.56 97 THR A CA 1
ATOM 709 C C . THR A 1 97 ? -10.582 -20.722 6.966 1.00 89.56 97 THR A C 1
ATOM 711 O O . THR A 1 97 ? -10.540 -21.719 7.683 1.00 89.56 97 THR A O 1
ATOM 714 N N . ALA A 1 98 ? -9.878 -19.623 7.252 1.00 87.75 98 ALA A N 1
ATOM 715 C CA . ALA A 1 98 ? -8.987 -19.528 8.405 1.00 87.75 98 ALA A CA 1
ATOM 716 C C . ALA A 1 98 ? -9.739 -19.629 9.746 1.00 87.75 98 ALA A C 1
ATOM 718 O O . ALA A 1 98 ? -9.252 -20.273 10.672 1.00 87.75 98 ALA A O 1
ATOM 719 N N . LEU A 1 99 ? -10.939 -19.047 9.844 1.00 87.94 99 LEU A N 1
ATOM 720 C CA . LEU A 1 99 ? -11.775 -19.103 11.051 1.00 87.94 99 LEU A CA 1
ATOM 721 C C . LEU A 1 99 ? -12.393 -20.485 11.306 1.00 87.94 99 LEU A C 1
ATOM 723 O O . LEU A 1 99 ? -12.705 -20.818 12.448 1.00 87.94 99 LEU A O 1
ATOM 727 N N . THR A 1 100 ? -12.599 -21.276 10.253 1.00 81.69 100 THR A N 1
ATOM 728 C CA . THR A 1 100 ? -13.242 -22.600 10.328 1.00 81.69 100 THR A CA 1
ATOM 729 C C . THR A 1 100 ? -12.252 -23.762 10.289 1.00 81.69 100 THR A C 1
ATOM 731 O O . THR A 1 100 ? -12.652 -24.911 10.485 1.00 81.69 100 THR A O 1
ATOM 734 N N . ALA A 1 101 ? -10.963 -23.488 10.076 1.00 77.12 101 ALA A N 1
ATOM 735 C CA . ALA A 1 101 ? -9.916 -24.495 10.099 1.00 77.12 101 ALA A CA 1
ATOM 736 C C . ALA A 1 101 ? -9.791 -25.112 11.504 1.00 77.12 101 ALA A C 1
ATOM 738 O O . ALA A 1 101 ? -9.309 -24.480 12.444 1.00 77.12 101 ALA A O 1
ATOM 739 N N . GLU A 1 102 ? -10.205 -26.373 11.654 1.00 65.38 102 GLU A N 1
ATOM 740 C CA . GLU A 1 102 ? -9.947 -27.139 12.873 1.00 65.38 102 GLU A CA 1
ATOM 741 C C . GLU A 1 102 ? -8.432 -27.334 13.034 1.00 65.38 102 GLU A C 1
ATOM 743 O O . GLU A 1 102 ? -7.802 -28.076 12.277 1.00 65.38 102 GLU A O 1
ATOM 748 N N . VAL A 1 103 ? -7.829 -26.674 14.025 1.00 61.31 103 VAL A N 1
ATOM 749 C CA . VAL A 1 103 ? -6.434 -26.928 14.396 1.00 61.31 103 VAL A CA 1
ATOM 750 C C . VAL A 1 103 ? -6.392 -28.261 15.151 1.00 61.31 103 VAL A C 1
ATOM 752 O O . VAL A 1 103 ? -7.046 -28.384 16.189 1.00 61.31 103 VAL A O 1
ATOM 755 N N . PRO A 1 104 ? -5.637 -29.278 14.690 1.00 55.03 104 PRO A N 1
ATOM 756 C CA . PRO A 1 104 ? -5.447 -30.491 15.467 1.00 55.03 104 PRO A CA 1
ATOM 757 C C . PRO A 1 104 ? -4.712 -30.122 16.756 1.00 55.03 104 PRO A C 1
ATOM 759 O O . PRO A 1 104 ? -3.532 -29.774 16.725 1.00 55.03 104 PRO A O 1
ATOM 762 N N . GLU A 1 105 ? -5.414 -30.187 17.884 1.00 48.66 105 GLU A N 1
ATOM 763 C CA . GLU A 1 105 ? -4.835 -30.030 19.216 1.00 48.66 105 GLU A CA 1
ATOM 764 C C . GLU A 1 105 ? -3.607 -30.944 19.332 1.00 48.66 105 GLU A C 1
ATOM 766 O O . GLU A 1 105 ? -3.718 -32.177 19.344 1.00 48.66 105 GLU A O 1
ATOM 771 N N . THR A 1 106 ? -2.406 -30.365 19.402 1.00 58.00 106 THR A N 1
ATOM 772 C CA . THR A 1 106 ? -1.224 -31.150 19.745 1.00 58.00 106 THR A CA 1
ATOM 773 C C . THR A 1 106 ? -1.412 -31.620 21.179 1.00 58.00 106 THR A C 1
ATOM 775 O O . THR A 1 106 ? -1.342 -30.819 22.109 1.00 58.00 106 THR A O 1
ATOM 778 N N . ALA A 1 107 ? -1.672 -32.916 21.356 1.00 49.69 107 ALA A N 1
ATOM 779 C CA . ALA A 1 107 ? -1.822 -33.571 22.648 1.00 49.69 107 ALA A CA 1
ATOM 780 C C . ALA A 1 107 ? -0.500 -33.538 23.438 1.00 49.69 107 ALA A C 1
ATOM 782 O O . ALA A 1 107 ? 0.209 -34.537 23.563 1.00 49.69 107 ALA A O 1
ATOM 783 N N . ALA A 1 108 ? -0.158 -32.375 23.986 1.00 55.62 108 ALA A N 1
ATOM 784 C CA . ALA A 1 108 ? 0.838 -32.243 25.028 1.00 55.62 108 ALA A CA 1
ATOM 785 C C . ALA A 1 108 ? 0.221 -32.807 26.315 1.00 55.62 108 ALA A C 1
ATOM 787 O O . ALA A 1 108 ? -0.476 -32.122 27.062 1.00 55.62 108 ALA A O 1
ATOM 788 N N . GLY A 1 109 ? 0.431 -34.107 26.542 1.00 59.22 109 GLY A N 1
ATOM 789 C CA . GLY A 1 109 ? 0.123 -34.752 27.816 1.00 59.22 109 GLY A CA 1
ATOM 790 C C . GLY A 1 109 ? 0.816 -34.041 28.991 1.00 59.22 109 GLY A C 1
ATOM 791 O O . GLY A 1 109 ? 1.758 -33.275 28.784 1.00 59.22 109 GLY A O 1
ATOM 792 N N . PRO A 1 110 ? 0.369 -34.280 30.236 1.00 52.19 110 PRO A N 1
ATOM 793 C CA . PRO A 1 110 ? 0.768 -33.491 31.397 1.00 52.19 110 PRO A CA 1
ATOM 794 C C . PRO A 1 110 ? 2.289 -33.521 31.593 1.00 52.19 110 PRO A C 1
ATOM 796 O O . PRO A 1 110 ? 2.867 -34.542 31.971 1.00 52.19 110 PRO A O 1
ATOM 799 N N . GLY A 1 111 ? 2.930 -32.383 31.320 1.00 49.69 111 GLY A N 1
ATOM 800 C CA . GLY A 1 111 ? 4.349 -32.161 31.556 1.00 49.69 111 GLY A CA 1
ATOM 801 C C . GLY A 1 111 ? 4.661 -32.287 33.043 1.00 49.69 111 GLY A C 1
ATOM 802 O O . GLY A 1 111 ? 4.054 -31.623 33.883 1.00 49.69 111 GLY A O 1
ATOM 803 N N . GLY A 1 112 ? 5.595 -33.181 33.364 1.00 48.28 112 GLY A N 1
ATOM 804 C CA . GLY A 1 112 ? 6.091 -33.395 34.716 1.00 48.28 112 GLY A CA 1
ATOM 805 C C . GLY A 1 112 ? 6.696 -32.125 35.311 1.00 48.28 112 GLY A C 1
ATOM 806 O O . GLY A 1 112 ? 7.321 -31.326 34.616 1.00 48.28 112 GLY A O 1
ATOM 807 N N . ALA A 1 113 ? 6.500 -31.967 36.619 1.00 49.25 113 ALA A N 1
ATOM 808 C CA . ALA A 1 113 ? 6.985 -30.853 37.416 1.00 49.25 113 ALA A CA 1
ATOM 809 C C . ALA A 1 113 ? 8.495 -30.628 37.218 1.00 49.25 113 ALA A C 1
ATOM 811 O O . ALA A 1 113 ? 9.324 -31.389 37.722 1.00 49.25 113 ALA A O 1
ATOM 812 N N . SER A 1 114 ? 8.840 -29.566 36.491 1.00 48.34 114 SER A N 1
ATOM 813 C CA . SER A 1 114 ? 10.206 -29.061 36.410 1.00 48.34 114 SER A CA 1
ATOM 814 C C . SER A 1 114 ? 10.519 -28.309 37.702 1.00 48.34 114 SER A C 1
ATOM 816 O O . SER A 1 114 ? 9.928 -27.272 38.004 1.00 48.34 114 SER A O 1
ATOM 818 N N . GLY A 1 115 ? 11.402 -28.900 38.508 1.00 56.56 115 GLY A N 1
ATOM 819 C CA . GLY A 1 115 ? 11.891 -28.337 39.758 1.00 56.56 115 GLY A CA 1
ATOM 820 C C . GLY A 1 115 ? 12.885 -27.211 39.499 1.00 56.56 115 GLY A C 1
ATOM 821 O O . GLY A 1 115 ? 13.968 -27.442 38.971 1.00 56.56 115 GLY A O 1
ATOM 822 N N . GLY A 1 116 ? 12.525 -26.003 39.920 1.00 50.97 116 GLY A N 1
ATOM 823 C CA . GLY A 1 116 ? 13.379 -24.822 39.838 1.00 50.97 116 GLY A CA 1
ATOM 824 C C . GLY A 1 116 ? 12.966 -23.762 40.851 1.00 50.97 116 GLY A C 1
ATOM 825 O O . GLY A 1 116 ? 12.678 -22.635 40.477 1.00 50.97 116 GLY A O 1
ATOM 826 N N . ALA A 1 117 ? 12.885 -24.125 42.134 1.00 47.22 117 ALA A N 1
ATOM 827 C CA . ALA A 1 117 ? 12.761 -23.155 43.219 1.00 47.22 117 ALA A CA 1
ATOM 828 C C . ALA A 1 117 ? 14.170 -22.710 43.641 1.00 47.22 117 ALA A C 1
ATOM 830 O O . ALA A 1 117 ? 14.807 -23.351 44.476 1.00 47.22 117 ALA A O 1
ATOM 831 N N . GLY A 1 118 ? 14.672 -21.647 43.017 1.00 54.03 118 GLY A N 1
ATOM 832 C CA . GLY A 1 118 ? 15.845 -20.912 43.479 1.00 54.03 118 GLY A CA 1
ATOM 833 C C . GLY A 1 118 ? 15.411 -19.519 43.915 1.00 54.03 118 GLY A C 1
ATOM 834 O O . GLY A 1 118 ? 14.956 -18.738 43.087 1.00 54.03 118 GLY A O 1
ATOM 835 N N . GLU A 1 119 ? 15.516 -19.214 45.207 1.00 47.59 119 GLU A N 1
ATOM 836 C CA . GLU A 1 119 ? 15.363 -17.844 45.698 1.00 47.59 119 GLU A CA 1
ATOM 837 C C . GLU A 1 119 ? 16.560 -17.011 45.224 1.00 47.59 119 GLU A C 1
ATOM 839 O O . GLU A 1 119 ? 17.704 -17.291 45.590 1.00 47.59 119 GLU A O 1
ATOM 844 N N . TYR A 1 120 ? 16.305 -15.980 44.419 1.00 50.09 120 TYR A N 1
ATOM 845 C CA . TYR A 1 120 ? 17.295 -14.946 44.143 1.00 50.09 120 TYR A CA 1
ATOM 846 C C . TYR A 1 120 ? 17.440 -14.090 45.402 1.00 50.09 120 TYR A C 1
ATOM 848 O O . TYR A 1 120 ? 16.547 -13.326 45.763 1.00 50.09 120 TYR A O 1
ATOM 856 N N . ARG A 1 121 ? 18.555 -14.267 46.111 1.00 43.69 121 ARG A N 1
ATOM 857 C CA . ARG A 1 121 ? 18.987 -13.329 47.145 1.00 43.69 121 ARG A CA 1
ATOM 858 C C . ARG A 1 121 ? 19.826 -12.264 46.452 1.00 43.69 121 ARG A C 1
ATOM 860 O O . ARG A 1 121 ? 20.920 -12.568 45.990 1.00 43.69 121 ARG A O 1
ATOM 867 N N . ASP A 1 122 ? 19.315 -11.040 46.389 1.00 52.31 122 ASP A N 1
ATOM 868 C CA . ASP A 1 122 ? 20.119 -9.867 46.050 1.00 52.31 122 ASP A CA 1
ATOM 869 C C . ASP A 1 122 ? 20.959 -9.495 47.276 1.00 52.31 122 ASP A C 1
ATOM 871 O O . ASP A 1 122 ? 20.589 -8.631 48.073 1.00 52.31 122 ASP A O 1
ATOM 875 N N . ASP A 1 123 ? 22.081 -10.184 47.477 1.00 51.72 123 ASP A N 1
ATOM 876 C CA . ASP A 1 123 ? 23.127 -9.714 48.372 1.00 51.72 123 ASP A CA 1
ATOM 877 C C . ASP A 1 123 ? 24.342 -9.247 47.561 1.00 51.72 123 ASP A C 1
ATOM 879 O O . ASP A 1 123 ? 25.036 -10.001 46.883 1.00 51.72 123 ASP A O 1
ATOM 883 N N . MET A 1 124 ? 24.649 -7.949 47.635 1.00 56.22 124 MET A N 1
ATOM 884 C CA . MET A 1 124 ? 25.985 -7.475 47.272 1.00 56.22 124 MET A CA 1
ATOM 885 C C . MET A 1 124 ? 26.943 -7.964 48.359 1.00 56.22 124 MET A C 1
ATOM 887 O O . MET A 1 124 ? 27.207 -7.250 49.322 1.00 56.22 124 MET A O 1
ATOM 891 N N . GLY A 1 125 ? 27.386 -9.215 48.223 1.00 49.12 125 GLY A N 1
ATOM 892 C CA . GLY A 1 125 ? 28.062 -9.997 49.251 1.00 49.12 125 GLY A CA 1
ATOM 893 C C . GLY A 1 125 ? 29.046 -9.232 50.142 1.00 49.12 125 GLY A C 1
ATOM 894 O O . GLY A 1 125 ? 29.870 -8.427 49.688 1.00 49.12 125 GLY A O 1
ATOM 895 N N . ASN A 1 126 ? 28.989 -9.563 51.433 1.00 54.41 126 ASN A N 1
ATOM 896 C CA . ASN A 1 126 ? 30.016 -9.221 52.411 1.00 54.41 126 ASN A CA 1
ATOM 897 C C . ASN A 1 126 ? 31.358 -9.816 51.965 1.00 54.41 126 ASN A C 1
ATOM 899 O O . ASN A 1 126 ? 31.460 -11.014 51.704 1.00 54.41 126 ASN A O 1
ATOM 903 N N . LEU A 1 127 ? 32.406 -8.991 51.900 1.00 55.47 127 LEU A N 1
ATOM 904 C CA . LEU A 1 127 ? 33.732 -9.447 51.472 1.00 55.47 127 LEU A CA 1
ATOM 905 C C . LEU A 1 127 ? 34.449 -10.280 52.561 1.00 55.47 127 LEU A C 1
ATOM 907 O O . LEU A 1 127 ? 35.354 -11.036 52.227 1.00 55.47 127 LEU A O 1
ATOM 911 N N . ILE A 1 128 ? 34.040 -10.159 53.834 1.00 59.56 128 ILE A N 1
ATOM 912 C CA . ILE A 1 128 ? 34.399 -10.990 55.001 1.00 59.56 128 ILE A CA 1
ATOM 913 C C . ILE A 1 128 ? 33.422 -10.654 56.146 1.00 59.56 128 ILE A C 1
ATOM 915 O O . ILE A 1 128 ? 32.935 -9.525 56.235 1.00 59.56 128 ILE A O 1
ATOM 919 N N . ASP A 1 129 ? 33.136 -11.623 57.018 1.00 52.75 129 ASP A N 1
ATOM 920 C CA . ASP A 1 129 ? 32.276 -11.434 58.192 1.00 52.75 129 ASP A CA 1
ATOM 921 C C . ASP A 1 129 ? 32.824 -10.293 59.076 1.00 52.75 129 ASP A C 1
ATOM 923 O O . ASP A 1 129 ? 34.007 -10.297 59.417 1.00 52.75 129 ASP A O 1
ATOM 927 N N . THR A 1 130 ? 31.972 -9.318 59.422 1.00 54.19 130 THR A N 1
ATOM 928 C CA . THR A 1 130 ? 32.234 -8.054 60.165 1.00 54.19 130 THR A CA 1
ATOM 929 C C . THR A 1 130 ? 32.803 -6.825 59.428 1.00 54.19 130 THR A C 1
ATOM 931 O O . THR A 1 130 ? 33.025 -5.806 60.083 1.00 54.19 130 THR A O 1
ATOM 934 N N . VAL A 1 131 ? 32.962 -6.824 58.096 1.00 57.22 131 VAL A N 1
ATOM 935 C CA . VAL A 1 131 ? 33.347 -5.598 57.353 1.00 57.22 131 VAL A CA 1
ATOM 936 C C . VAL A 1 131 ? 32.212 -5.115 56.447 1.00 57.22 131 VAL A C 1
ATOM 938 O O . VAL A 1 131 ? 32.048 -5.605 55.332 1.00 57.22 131 VAL A O 1
ATOM 941 N N . ASP A 1 132 ? 31.456 -4.125 56.925 1.00 59.25 132 ASP A N 1
ATOM 942 C CA . ASP A 1 132 ? 30.499 -3.361 56.117 1.00 59.25 132 ASP A CA 1
ATOM 943 C C . ASP A 1 132 ? 31.242 -2.437 55.130 1.00 59.25 132 ASP A C 1
ATOM 945 O O . ASP A 1 132 ? 32.249 -1.803 55.475 1.00 59.25 132 ASP A O 1
ATOM 949 N N . ARG A 1 133 ? 30.779 -2.380 53.876 1.00 55.97 133 ARG A N 1
ATOM 950 C CA . ARG A 1 133 ? 31.400 -1.574 52.818 1.00 55.97 133 ARG A CA 1
ATOM 951 C C . ARG A 1 133 ? 30.979 -0.111 52.963 1.00 55.97 133 ARG A C 1
ATOM 953 O O . ARG A 1 133 ? 29.886 0.263 52.573 1.00 55.97 133 ARG A O 1
ATOM 960 N N . LEU A 1 134 ? 31.944 0.685 53.433 1.00 58.03 134 LEU A N 1
ATOM 961 C CA . LEU A 1 134 ? 32.131 2.132 53.241 1.00 58.03 134 LEU A CA 1
ATOM 962 C C . LEU A 1 134 ? 30.902 3.009 53.548 1.00 58.03 134 LEU A C 1
ATOM 964 O O . LEU A 1 134 ? 30.009 3.181 52.728 1.00 58.03 134 LEU A O 1
ATOM 968 N N . GLY A 1 135 ? 30.925 3.631 54.731 1.00 60.03 135 GLY A N 1
ATOM 969 C CA . GLY A 1 135 ? 29.921 4.597 55.181 1.00 60.03 135 GLY A CA 1
ATOM 970 C C . GLY A 1 135 ? 29.697 5.794 54.245 1.00 60.03 135 GLY A C 1
ATOM 971 O O . GLY A 1 135 ? 30.422 6.019 53.278 1.00 60.03 135 GLY A O 1
ATOM 972 N N . VAL A 1 136 ? 28.665 6.578 54.572 1.00 60.03 136 VAL A N 1
ATOM 973 C CA . VAL A 1 136 ? 28.162 7.689 53.752 1.00 60.03 136 VAL A CA 1
ATOM 974 C C . VAL A 1 136 ? 29.250 8.696 53.364 1.00 60.03 136 VAL A C 1
ATOM 976 O O . VAL A 1 136 ? 30.026 9.181 54.189 1.00 60.03 136 VAL A O 1
ATOM 979 N N . GLN A 1 137 ? 29.277 9.021 52.075 1.00 52.06 137 GLN A N 1
ATOM 980 C CA . GLN A 1 137 ? 30.149 10.017 51.471 1.00 52.06 137 GLN A CA 1
ATOM 981 C C . GLN A 1 137 ? 29.845 11.407 52.061 1.00 52.06 137 GLN A C 1
ATOM 983 O O . GLN A 1 137 ? 28.698 11.851 52.070 1.00 52.06 137 GLN A O 1
ATOM 988 N N . ASN A 1 138 ? 30.878 12.077 52.584 1.00 52.91 138 ASN A N 1
ATOM 989 C CA . ASN 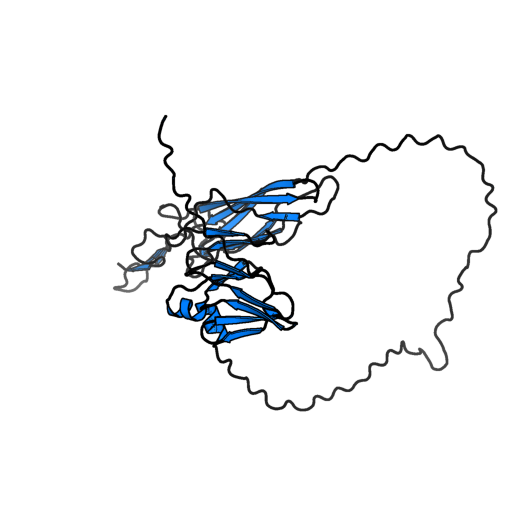A 1 138 ? 30.789 13.414 53.178 1.00 52.91 138 ASN A CA 1
ATOM 990 C C . ASN A 1 138 ? 30.231 14.423 52.147 1.00 52.91 138 ASN A C 1
ATOM 992 O O . ASN A 1 138 ? 30.857 14.584 51.097 1.00 52.91 138 ASN A O 1
ATOM 996 N N . PRO A 1 139 ? 29.096 15.100 52.407 1.00 56.94 139 PRO A N 1
ATOM 997 C CA . PRO A 1 139 ? 28.377 15.840 51.370 1.00 56.94 139 PRO A CA 1
ATOM 998 C C . PRO A 1 139 ? 28.984 17.203 51.003 1.00 56.94 139 PRO A C 1
ATOM 1000 O O . PRO A 1 139 ? 28.451 17.860 50.117 1.00 56.94 139 PRO A O 1
ATOM 1003 N N . ASP A 1 140 ? 30.089 17.637 51.619 1.00 60.28 140 ASP A N 1
ATOM 1004 C CA . ASP A 1 140 ? 30.763 18.873 51.202 1.00 60.28 140 ASP A CA 1
ATOM 1005 C C . ASP A 1 140 ? 32.257 18.908 51.591 1.00 60.28 140 ASP A C 1
ATOM 1007 O O . ASP A 1 140 ? 32.602 19.213 52.737 1.00 60.28 140 ASP A O 1
ATOM 1011 N N . PRO A 1 141 ? 33.184 18.595 50.669 1.00 56.91 141 PRO A N 1
ATOM 1012 C CA . PRO A 1 141 ? 34.617 18.730 50.913 1.00 56.91 141 PRO A CA 1
ATOM 1013 C C . PRO A 1 141 ? 35.182 20.124 50.567 1.00 56.91 141 PRO A C 1
ATOM 1015 O O . PRO A 1 141 ? 36.386 20.328 50.730 1.00 56.91 141 PRO A O 1
ATOM 1018 N N . PHE A 1 142 ? 34.362 21.084 50.110 1.00 62.25 142 PHE A N 1
ATOM 1019 C CA . PHE A 1 142 ? 34.826 22.388 49.612 1.00 62.25 142 PHE A CA 1
ATOM 1020 C C . PHE A 1 142 ? 34.050 23.612 50.131 1.00 62.25 142 PHE A C 1
ATOM 1022 O O . PHE A 1 142 ? 34.197 24.693 49.560 1.00 62.25 142 PHE A O 1
ATOM 1029 N N . ALA A 1 143 ? 33.328 23.518 51.253 1.00 53.69 143 ALA A N 1
ATOM 1030 C CA . ALA A 1 143 ? 32.811 24.679 51.988 1.00 53.69 143 ALA A CA 1
ATOM 1031 C C . ALA A 1 143 ? 33.936 25.581 52.547 1.00 53.69 143 ALA A C 1
ATOM 1033 O O . ALA A 1 143 ? 34.211 25.637 53.746 1.00 53.69 143 ALA A O 1
ATOM 1034 N N . LYS A 1 144 ? 34.587 26.341 51.666 1.00 54.25 144 LYS A N 1
ATOM 1035 C CA . LYS A 1 144 ? 35.271 27.593 51.978 1.00 54.25 144 LYS A CA 1
ATOM 1036 C C . LYS A 1 144 ? 34.484 28.703 51.300 1.00 54.25 144 LYS A C 1
ATOM 1038 O O . LYS A 1 144 ? 34.565 28.871 50.088 1.00 54.25 144 LYS A O 1
ATOM 1043 N N . ALA A 1 145 ? 33.742 29.468 52.093 1.00 53.56 145 ALA A N 1
ATOM 1044 C CA . ALA A 1 145 ? 33.164 30.720 51.635 1.00 53.56 145 ALA A CA 1
ATOM 1045 C C . ALA A 1 145 ? 34.306 31.669 51.231 1.00 53.56 145 ALA A C 1
ATOM 1047 O O . ALA A 1 145 ? 35.105 32.089 52.070 1.00 53.56 145 ALA A O 1
ATOM 1048 N N . VAL A 1 146 ? 34.406 31.950 49.934 1.00 54.78 146 VAL A N 1
ATOM 1049 C CA . VAL A 1 146 ? 35.207 33.047 49.392 1.00 54.78 146 VAL A CA 1
ATOM 1050 C C . VAL A 1 146 ? 34.265 34.238 49.274 1.00 54.78 146 VAL A C 1
ATOM 1052 O O . VAL A 1 146 ? 33.242 34.150 48.601 1.00 54.78 146 VAL A O 1
ATOM 1055 N N . ASP A 1 147 ? 34.593 35.325 49.965 1.00 54.88 147 ASP A N 1
ATOM 1056 C CA . ASP A 1 147 ? 33.877 36.594 49.863 1.00 54.88 147 ASP A CA 1
ATOM 1057 C C . ASP A 1 147 ? 34.170 37.209 48.484 1.00 54.88 147 ASP A C 1
ATOM 1059 O O . ASP A 1 147 ? 35.267 37.712 48.227 1.00 54.88 147 ASP A O 1
ATOM 1063 N N . LEU A 1 148 ? 33.224 37.067 47.552 1.00 55.56 148 LEU A N 1
ATOM 1064 C CA . LEU A 1 148 ? 33.289 37.671 46.225 1.00 55.56 148 LEU A CA 1
ATOM 1065 C C . LEU A 1 148 ? 32.797 39.114 46.337 1.00 55.56 148 LEU A C 1
ATOM 1067 O O . LEU A 1 148 ? 31.597 39.376 46.407 1.00 55.56 148 LEU A O 1
ATOM 1071 N N . GLN A 1 149 ? 33.736 40.056 46.334 1.00 55.34 149 GLN A N 1
ATOM 1072 C CA . GLN A 1 149 ? 33.419 41.468 46.156 1.00 55.34 149 GLN A CA 1
ATOM 1073 C C . GLN A 1 149 ? 32.843 41.668 44.748 1.00 55.34 149 GLN A C 1
ATOM 1075 O O . GLN A 1 149 ? 33.557 41.560 43.753 1.00 55.34 149 GLN A O 1
ATOM 1080 N N . VAL A 1 150 ? 31.542 41.937 44.672 1.00 53.12 150 VAL A N 1
ATOM 1081 C CA . VAL A 1 150 ? 30.855 42.356 43.446 1.00 53.12 150 VAL A CA 1
ATOM 1082 C C . VAL A 1 150 ? 31.347 43.752 43.066 1.00 53.12 150 VAL A C 1
ATOM 1084 O O . VAL A 1 150 ? 31.061 44.735 43.748 1.00 53.12 150 VAL A O 1
ATOM 1087 N N . LEU A 1 151 ? 32.131 43.829 41.992 1.00 57.47 151 LEU A N 1
ATOM 1088 C CA . LEU A 1 151 ? 32.350 45.063 41.248 1.00 57.47 151 LEU A CA 1
ATOM 1089 C C . LEU A 1 151 ? 31.162 45.198 40.289 1.00 57.47 151 LEU A C 1
ATOM 1091 O O . LEU A 1 151 ? 31.019 44.374 39.387 1.00 57.47 151 LEU A O 1
ATOM 1095 N N . ASP A 1 152 ? 30.308 46.200 40.496 1.00 59.75 152 ASP A N 1
ATOM 1096 C CA . ASP A 1 152 ? 29.228 46.532 39.561 1.00 59.75 152 ASP A CA 1
ATOM 1097 C C . ASP A 1 152 ? 29.835 47.055 38.246 1.00 59.75 152 ASP A C 1
ATOM 1099 O O . ASP A 1 152 ? 29.993 48.260 38.037 1.00 59.75 152 ASP A O 1
ATOM 1103 N N . GLU A 1 153 ? 30.199 46.146 37.341 1.00 60.66 153 GLU A N 1
ATOM 1104 C CA . GLU A 1 153 ? 30.370 46.485 35.933 1.00 60.66 153 GLU A CA 1
ATOM 1105 C C . GLU A 1 153 ? 28.983 46.609 35.301 1.00 60.66 153 GLU A C 1
ATOM 1107 O O . GLU A 1 153 ? 28.268 45.632 35.080 1.00 60.66 153 GLU A O 1
ATOM 1112 N N . GLN A 1 154 ? 28.588 47.850 35.026 1.00 58.09 154 GLN A N 1
ATOM 1113 C CA . GLN A 1 154 ? 27.375 48.169 34.291 1.00 58.09 154 GLN A CA 1
ATOM 1114 C C . GLN A 1 154 ? 27.469 47.591 32.868 1.00 58.09 154 GLN A C 1
ATOM 1116 O O . GLN A 1 154 ? 28.071 48.194 31.977 1.00 58.09 154 GLN A O 1
ATOM 1121 N N . LEU A 1 155 ? 26.874 46.412 32.662 1.00 62.47 155 LEU A N 1
ATOM 1122 C CA . LEU A 1 155 ? 26.732 45.783 31.350 1.00 62.47 155 LEU A CA 1
ATOM 1123 C C . LEU A 1 155 ? 25.931 46.717 30.419 1.00 62.47 155 LEU A C 1
ATOM 1125 O O . LEU A 1 155 ? 24.905 47.263 30.842 1.00 62.47 155 LEU A O 1
ATOM 1129 N N . PRO A 1 156 ? 26.368 46.938 29.166 1.00 61.31 156 PRO A N 1
ATOM 1130 C CA . PRO A 1 156 ? 25.603 47.738 28.219 1.00 61.31 156 PRO A CA 1
ATOM 1131 C C . PRO A 1 156 ? 24.226 47.104 27.987 1.00 61.31 156 PRO A C 1
ATOM 1133 O O . PRO A 1 156 ? 24.087 45.881 27.967 1.00 61.31 156 PRO A O 1
ATOM 1136 N N . ALA A 1 157 ? 23.204 47.948 27.826 1.00 62.84 157 ALA A N 1
ATOM 1137 C CA . ALA A 1 157 ? 21.836 47.507 27.579 1.00 62.84 157 ALA A CA 1
ATOM 1138 C C . ALA A 1 157 ? 21.788 46.569 26.361 1.00 62.84 157 ALA A C 1
ATOM 1140 O O . ALA A 1 157 ? 22.260 46.930 25.281 1.00 62.84 157 ALA A O 1
ATOM 1141 N N . ALA A 1 158 ? 21.226 45.373 26.552 1.00 63.59 158 ALA A N 1
ATOM 1142 C CA . ALA A 1 158 ? 20.995 44.424 25.474 1.00 63.59 158 ALA A CA 1
ATOM 1143 C C . ALA A 1 158 ? 20.125 45.074 24.387 1.00 63.59 158 ALA A C 1
ATOM 1145 O O . ALA A 1 158 ? 19.155 45.773 24.694 1.00 63.59 158 ALA A O 1
ATOM 1146 N N . ALA A 1 159 ? 20.481 44.849 23.121 1.00 66.62 159 ALA A N 1
ATOM 1147 C CA . ALA A 1 159 ? 19.599 45.163 22.005 1.00 66.62 159 ALA A CA 1
ATOM 1148 C C . ALA A 1 159 ? 18.236 44.470 22.221 1.00 66.62 159 ALA A C 1
ATOM 1150 O O . ALA A 1 159 ? 18.202 43.397 22.834 1.00 66.62 159 ALA A O 1
ATOM 1151 N N . PRO A 1 160 ? 17.114 45.063 21.768 1.00 66.88 160 PRO A N 1
ATOM 1152 C CA . PRO A 1 160 ? 15.829 44.375 21.822 1.00 66.88 160 PRO A CA 1
ATOM 1153 C C . PRO A 1 160 ? 15.958 43.016 21.115 1.00 66.88 160 PRO A C 1
ATOM 1155 O O . PRO A 1 160 ? 16.651 42.948 20.098 1.00 66.88 160 PRO A O 1
ATOM 1158 N N . PRO A 1 161 ? 15.349 41.941 21.648 1.00 67.19 161 PRO A N 1
ATOM 1159 C CA . PRO A 1 161 ? 15.398 40.641 20.995 1.00 67.19 161 PRO A CA 1
ATOM 1160 C C . PRO A 1 161 ? 14.816 40.782 19.586 1.00 67.19 161 PRO A C 1
ATOM 1162 O O . PRO A 1 161 ? 13.703 41.286 19.427 1.00 67.19 161 PRO A O 1
ATOM 1165 N N . GLU A 1 162 ? 15.586 40.387 18.572 1.00 64.69 162 GLU A N 1
ATOM 1166 C CA . GLU A 1 162 ? 15.036 40.157 17.238 1.00 64.69 162 GLU A CA 1
ATOM 1167 C C . GLU A 1 162 ? 13.942 39.089 17.384 1.00 64.69 162 GLU A C 1
ATOM 1169 O O . GLU A 1 162 ? 14.146 38.092 18.086 1.00 64.69 162 GLU A O 1
ATOM 1174 N N . GLU A 1 163 ? 12.757 39.322 16.806 1.00 61.47 163 GLU A N 1
ATOM 1175 C CA . GLU A 1 163 ? 11.739 38.270 16.743 1.00 61.47 163 GLU A CA 1
ATOM 1176 C C . GLU A 1 163 ? 12.376 37.037 16.087 1.00 61.47 163 GLU A C 1
ATOM 1178 O O . GLU A 1 163 ? 13.070 37.190 15.075 1.00 61.47 163 GLU A O 1
ATOM 1183 N N . PRO A 1 164 ? 12.195 35.829 16.656 1.00 64.19 164 PRO A N 1
ATOM 1184 C CA . PRO A 1 164 ? 12.722 34.630 16.027 1.00 64.19 164 PRO A CA 1
ATOM 1185 C C . PRO A 1 164 ? 12.163 34.534 14.600 1.00 64.19 164 PRO A C 1
ATOM 1187 O O . PRO A 1 164 ? 11.009 34.926 14.379 1.00 64.19 164 PRO A O 1
ATOM 1190 N N . PRO A 1 165 ? 12.957 34.058 13.623 1.00 70.62 165 PRO A N 1
ATOM 1191 C CA . PRO A 1 165 ? 12.451 33.860 12.272 1.00 70.62 165 PRO A CA 1
ATOM 1192 C C . PRO A 1 165 ? 11.180 33.002 12.337 1.00 70.62 165 PRO A C 1
ATOM 1194 O O . PRO A 1 165 ? 11.115 32.031 13.089 1.00 70.62 165 PRO A O 1
ATOM 1197 N N . GLY A 1 166 ? 10.139 33.419 11.612 1.00 84.94 166 GLY A N 1
ATOM 1198 C CA . GLY A 1 166 ? 8.907 32.639 11.511 1.00 84.94 166 GLY A CA 1
ATOM 1199 C C . GLY A 1 166 ? 9.165 31.284 10.848 1.00 84.94 166 GLY A C 1
ATOM 1200 O O . GLY A 1 166 ? 10.119 31.157 10.082 1.00 84.94 166 GLY A O 1
ATOM 1201 N N . ASN A 1 167 ? 8.285 30.319 11.125 1.00 91.06 167 ASN A N 1
ATOM 1202 C CA . ASN A 1 167 ? 8.366 28.944 10.624 1.00 91.06 167 ASN A CA 1
ATOM 1203 C C . ASN A 1 167 ? 8.592 28.892 9.104 1.00 91.06 167 ASN A C 1
ATOM 1205 O O . ASN A 1 167 ? 7.809 29.453 8.327 1.00 91.06 167 ASN A O 1
ATOM 1209 N N . GLN A 1 168 ? 9.633 28.188 8.689 1.00 94.56 168 GLN A N 1
ATOM 1210 C CA . GLN A 1 168 ? 9.976 27.881 7.312 1.00 94.56 168 GLN A CA 1
ATOM 1211 C C . GLN A 1 168 ? 9.378 26.525 6.936 1.00 94.56 168 GLN A C 1
ATOM 1213 O O . GLN A 1 168 ? 9.470 25.598 7.725 1.00 94.56 168 GLN A O 1
ATOM 1218 N N . PRO A 1 169 ? 8.775 26.378 5.742 1.00 95.25 169 PRO A N 1
ATOM 1219 C CA . PRO A 1 169 ? 8.235 25.093 5.324 1.00 95.25 169 PRO A CA 1
ATOM 1220 C C . PRO A 1 169 ? 9.301 23.993 5.267 1.00 95.25 169 PRO A C 1
ATOM 1222 O O . PRO A 1 169 ? 10.454 24.279 4.910 1.00 95.25 169 PRO A O 1
ATOM 1225 N N . PRO A 1 170 ? 8.899 22.730 5.476 1.00 97.75 170 PRO A N 1
ATOM 1226 C CA . PRO A 1 170 ? 9.794 21.604 5.302 1.00 97.75 170 PRO A CA 1
ATOM 1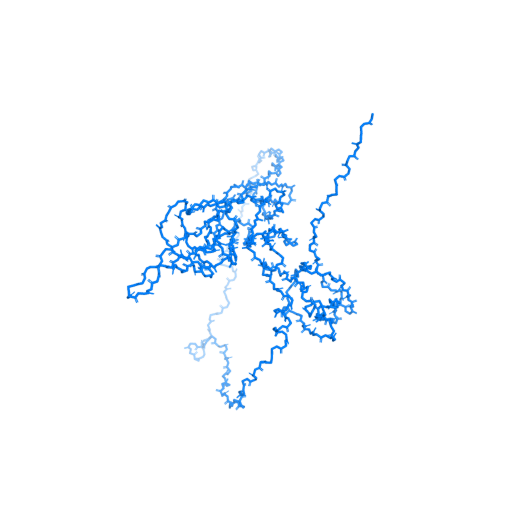227 C C . PRO A 1 170 ? 10.206 21.461 3.832 1.00 97.75 170 PRO A C 1
ATOM 1229 O O . PRO A 1 170 ? 9.555 21.955 2.908 1.00 97.75 170 PRO A O 1
ATOM 1232 N N . VAL A 1 171 ? 11.296 20.735 3.604 1.00 97.75 171 VAL A N 1
ATOM 1233 C CA . VAL A 1 171 ? 11.833 20.409 2.282 1.00 97.75 171 VAL A CA 1
ATOM 1234 C C . VAL A 1 171 ? 11.769 18.901 2.081 1.00 97.75 171 VAL A C 1
ATOM 1236 O O . VAL A 1 171 ? 12.169 18.132 2.954 1.00 97.75 171 VAL A O 1
ATOM 1239 N N . ILE A 1 172 ? 11.308 18.482 0.906 1.00 98.31 172 ILE A N 1
ATOM 1240 C CA . ILE A 1 172 ? 11.245 17.084 0.477 1.00 98.31 172 ILE A CA 1
ATOM 1241 C C . ILE A 1 172 ? 11.791 16.957 -0.943 1.00 98.31 172 ILE A C 1
ATOM 1243 O O . ILE A 1 172 ? 11.562 17.821 -1.790 1.00 98.31 172 ILE A O 1
ATOM 1247 N N . GLY A 1 173 ? 12.564 15.902 -1.188 1.00 97.31 173 GLY A N 1
ATOM 1248 C CA . GLY A 1 173 ? 13.108 15.601 -2.507 1.00 97.31 173 GLY A CA 1
ATOM 1249 C C . GLY A 1 173 ? 12.276 14.589 -3.289 1.00 97.31 173 GLY A C 1
ATOM 1250 O O . GLY A 1 173 ? 11.054 14.511 -3.180 1.00 97.31 173 GLY A O 1
ATOM 1251 N N . THR A 1 174 ? 12.974 13.810 -4.111 1.00 97.88 174 THR A N 1
ATOM 1252 C CA . THR A 1 174 ? 12.389 12.733 -4.914 1.00 97.88 174 THR A CA 1
ATOM 1253 C C . THR A 1 174 ? 13.158 11.440 -4.685 1.00 97.88 174 THR A C 1
ATOM 1255 O O . THR A 1 174 ? 14.304 11.473 -4.231 1.00 97.88 174 THR A O 1
ATOM 1258 N N . SER A 1 175 ? 12.525 10.306 -4.966 1.00 98.25 175 SER A N 1
ATOM 1259 C CA . SER A 1 175 ? 13.148 8.985 -4.886 1.00 98.25 175 SER A CA 1
ATOM 1260 C C . SER A 1 175 ? 12.605 8.078 -5.990 1.00 98.25 175 SER A C 1
ATOM 1262 O O . SER A 1 175 ? 11.538 8.341 -6.552 1.00 98.25 175 SER A O 1
ATOM 1264 N N . THR A 1 176 ? 13.350 7.028 -6.323 1.00 97.94 176 THR A N 1
ATOM 1265 C CA . THR A 1 176 ? 12.959 6.033 -7.327 1.00 97.94 176 THR A CA 1
ATOM 1266 C C . THR A 1 176 ? 13.148 4.641 -6.751 1.00 97.94 176 THR A C 1
ATOM 1268 O O . THR A 1 176 ? 14.202 4.357 -6.187 1.00 97.94 176 THR A O 1
ATOM 1271 N N . ALA A 1 177 ? 12.129 3.804 -6.903 1.00 97.88 177 ALA A N 1
ATOM 1272 C CA . ALA A 1 177 ? 12.119 2.408 -6.501 1.00 97.88 177 ALA A CA 1
ATOM 1273 C C . ALA A 1 177 ? 11.957 1.532 -7.741 1.00 97.88 177 ALA A C 1
ATOM 1275 O O . ALA A 1 177 ? 11.055 1.793 -8.533 1.00 97.88 177 ALA A O 1
ATOM 1276 N N . ASN A 1 178 ? 12.798 0.509 -7.883 1.00 96.31 178 ASN A N 1
ATOM 1277 C CA . ASN A 1 178 ? 12.650 -0.509 -8.922 1.00 96.31 178 ASN A CA 1
ATOM 1278 C C . ASN A 1 178 ? 12.239 -1.816 -8.251 1.00 96.31 178 ASN A C 1
ATOM 1280 O O . ASN A 1 178 ? 12.865 -2.227 -7.271 1.00 96.31 178 ASN A O 1
ATOM 1284 N N . VAL A 1 179 ? 11.181 -2.426 -8.763 1.00 96.56 179 VAL A N 1
ATOM 1285 C CA . VAL A 1 179 ? 10.716 -3.768 -8.411 1.00 96.56 179 VAL A CA 1
ATOM 1286 C C . VAL A 1 179 ? 10.477 -4.532 -9.704 1.00 96.56 179 VAL A C 1
ATOM 1288 O O . VAL A 1 179 ? 10.182 -3.916 -10.724 1.00 96.56 179 VAL A O 1
ATOM 1291 N N . SER A 1 180 ? 10.592 -5.852 -9.658 1.00 94.69 180 SER A N 1
ATOM 1292 C CA . SER A 1 180 ? 10.526 -6.696 -10.850 1.00 94.69 180 SER A CA 1
ATOM 1293 C C . SER A 1 180 ? 9.525 -7.829 -10.699 1.00 94.69 180 SER A C 1
ATOM 1295 O O . SER A 1 180 ? 9.373 -8.413 -9.615 1.00 94.69 180 SER A O 1
ATOM 1297 N N . GLU A 1 181 ? 8.846 -8.125 -11.804 1.00 92.62 181 GLU A N 1
ATOM 1298 C CA . GLU A 1 181 ? 7.922 -9.245 -11.944 1.00 92.62 181 GLU A CA 1
ATOM 1299 C C . GLU A 1 181 ? 8.624 -10.601 -11.939 1.00 92.62 181 GLU A C 1
ATOM 1301 O O . GLU A 1 181 ? 8.041 -11.594 -11.503 1.00 92.62 181 GLU A O 1
ATOM 1306 N N . GLU A 1 182 ? 9.907 -10.643 -12.286 1.00 89.25 182 GLU A N 1
ATOM 1307 C CA . GLU A 1 182 ? 10.719 -11.861 -12.261 1.00 89.25 182 GLU A CA 1
ATOM 1308 C C . GLU A 1 182 ? 10.810 -12.496 -10.868 1.00 89.25 182 GLU A C 1
ATOM 1310 O O . GLU A 1 182 ? 10.992 -13.706 -10.717 1.00 89.25 182 GLU A O 1
ATOM 1315 N N . GLY A 1 183 ? 10.674 -11.682 -9.820 1.00 91.31 183 GLY A N 1
ATOM 1316 C CA . GLY A 1 183 ? 10.665 -12.158 -8.441 1.00 91.31 183 GLY A CA 1
ATOM 1317 C C . GLY A 1 183 ? 9.319 -12.719 -7.979 1.00 91.31 183 GLY A C 1
ATOM 1318 O O . GLY A 1 183 ? 9.239 -13.276 -6.877 1.00 91.31 183 GLY A O 1
ATOM 1319 N N . LEU A 1 184 ? 8.247 -12.535 -8.756 1.00 92.00 184 LEU A N 1
ATOM 1320 C CA . LEU A 1 184 ? 6.918 -13.032 -8.414 1.00 92.00 184 LEU A CA 1
ATOM 1321 C C . LEU A 1 184 ? 6.853 -14.554 -8.552 1.00 92.00 184 LEU A C 1
ATOM 1323 O O . LEU A 1 184 ? 7.695 -15.215 -9.162 1.00 92.00 184 LEU A O 1
ATOM 1327 N N . GLN A 1 185 ? 5.819 -15.152 -7.963 1.00 87.62 185 GLN A N 1
ATOM 1328 C CA . GLN A 1 185 ? 5.590 -16.579 -8.139 1.00 87.62 185 GLN A CA 1
ATOM 1329 C C . GLN A 1 185 ? 5.309 -16.886 -9.615 1.00 87.62 185 GLN A C 1
ATOM 1331 O O . GLN A 1 185 ? 4.288 -16.467 -10.143 1.00 87.62 185 GLN A O 1
ATOM 1336 N N . GLY A 1 186 ? 6.180 -17.681 -10.238 1.00 81.06 186 GLY A N 1
ATOM 1337 C CA . GLY A 1 186 ? 6.087 -17.993 -11.667 1.00 81.06 186 GLY A CA 1
ATOM 1338 C C . GLY A 1 186 ? 6.961 -17.105 -12.552 1.00 81.06 186 GLY A C 1
ATOM 1339 O O . GLY A 1 186 ? 7.169 -17.493 -13.696 1.00 81.06 186 GLY A O 1
ATOM 1340 N N . GLY A 1 187 ? 7.519 -16.024 -11.985 1.00 84.94 187 GLY A N 1
ATOM 1341 C CA . GLY A 1 187 ? 8.572 -15.183 -12.557 1.00 84.94 187 GLY A CA 1
ATOM 1342 C C . GLY A 1 187 ? 9.714 -15.980 -13.171 1.00 84.94 187 GLY A C 1
ATOM 1343 O O . GLY A 1 187 ? 10.052 -17.071 -12.683 1.00 84.94 187 GLY A O 1
ATOM 1344 N N . ILE A 1 188 ? 10.326 -15.427 -14.216 1.00 83.56 188 ILE A N 1
ATOM 1345 C CA . ILE A 1 188 ? 11.509 -15.980 -14.864 1.00 83.56 188 ILE A CA 1
ATOM 1346 C C . ILE A 1 188 ? 12.728 -15.091 -14.552 1.00 83.56 188 ILE A C 1
ATOM 1348 O O . ILE A 1 188 ? 13.094 -14.252 -15.357 1.00 83.56 188 ILE A O 1
ATOM 1352 N N . PRO A 1 189 ? 13.410 -15.297 -13.403 1.00 87.56 189 PRO A N 1
ATOM 1353 C CA . PRO A 1 189 ? 14.631 -14.564 -13.083 1.00 87.56 189 PRO A CA 1
ATOM 1354 C C . PRO A 1 189 ? 15.706 -14.668 -14.164 1.00 87.56 189 PRO A C 1
ATOM 1356 O O . PRO A 1 189 ? 16.189 -15.776 -14.446 1.00 87.56 189 PRO A O 1
ATOM 1359 N N . ASP A 1 190 ? 16.142 -13.525 -14.685 1.00 83.81 190 ASP A N 1
ATOM 1360 C CA . ASP A 1 190 ? 17.309 -13.407 -15.546 1.00 83.81 190 ASP A CA 1
ATOM 1361 C C . ASP A 1 190 ? 18.180 -12.161 -15.251 1.00 83.81 190 ASP A C 1
ATOM 1363 O O . ASP A 1 190 ? 18.120 -11.595 -14.169 1.00 83.81 190 ASP A O 1
ATOM 1367 N N . ASP A 1 191 ? 19.166 -11.892 -16.105 1.00 84.00 191 ASP A N 1
ATOM 1368 C CA . ASP A 1 191 ? 20.090 -10.744 -15.977 1.00 84.00 191 ASP A CA 1
ATOM 1369 C C . ASP A 1 191 ? 20.291 -10.117 -17.385 1.00 84.00 191 ASP A C 1
ATOM 1371 O O . ASP A 1 191 ? 21.387 -9.666 -17.767 1.00 84.00 191 ASP A O 1
ATOM 1375 N N . THR A 1 192 ? 19.278 -10.252 -18.248 1.00 74.06 192 THR A N 1
ATOM 1376 C CA . THR A 1 192 ? 19.306 -9.943 -19.668 1.00 74.06 192 THR A CA 1
ATOM 1377 C C . THR A 1 192 ? 18.099 -9.149 -20.171 1.00 74.06 192 THR A C 1
ATOM 1379 O O 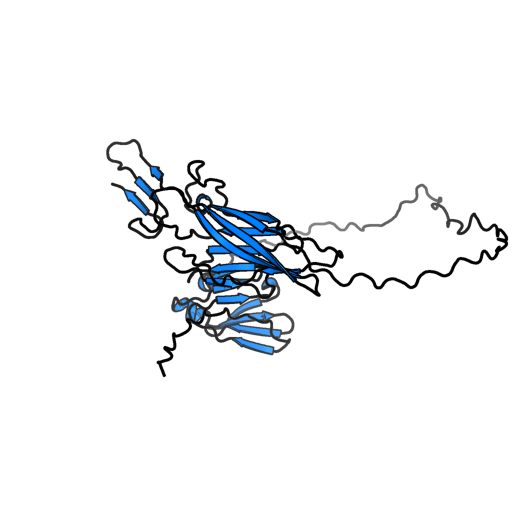. THR A 1 192 ? 17.163 -9.696 -20.736 1.00 74.06 192 THR A O 1
ATOM 1382 N N . GLY A 1 193 ? 18.305 -7.843 -20.312 1.00 72.38 193 GLY A N 1
ATOM 1383 C CA . GLY A 1 193 ? 17.571 -7.015 -21.267 1.00 72.38 193 GLY A CA 1
ATOM 1384 C C . GLY A 1 193 ? 17.701 -5.525 -20.951 1.00 72.38 193 GLY A C 1
ATOM 1385 O O . GLY A 1 193 ? 18.805 -5.052 -20.655 1.00 72.38 193 GLY A O 1
ATOM 1386 N N . SER A 1 194 ? 16.638 -4.742 -21.156 1.00 72.88 194 SER A N 1
ATOM 1387 C CA . SER A 1 194 ? 16.624 -3.328 -20.778 1.00 72.88 194 SER A CA 1
ATOM 1388 C C . SER A 1 194 ? 15.199 -2.769 -20.589 1.00 72.88 194 SER A C 1
ATOM 1390 O O . SER A 1 194 ? 14.486 -2.635 -21.587 1.00 72.88 194 SER A O 1
ATOM 1392 N N . PRO A 1 195 ? 14.844 -2.253 -19.392 1.00 80.06 195 PRO A N 1
ATOM 1393 C CA . PRO A 1 195 ? 15.686 -2.120 -18.199 1.00 80.06 195 PRO A CA 1
ATOM 1394 C C . PRO A 1 195 ? 15.630 -3.347 -17.280 1.00 80.06 195 PRO A C 1
ATOM 1396 O O . PRO A 1 195 ? 14.578 -3.601 -16.721 1.00 80.06 195 PRO A O 1
ATOM 1399 N N . ASP A 1 196 ? 16.797 -3.946 -17.035 1.00 81.81 196 ASP A N 1
ATOM 1400 C CA . ASP A 1 196 ? 16.990 -5.028 -16.065 1.00 81.81 196 ASP A CA 1
ATOM 1401 C C . ASP A 1 196 ? 17.883 -4.524 -14.930 1.00 81.81 196 ASP A C 1
ATOM 1403 O O . ASP A 1 196 ? 19.080 -4.248 -15.126 1.00 81.81 196 ASP A O 1
ATOM 1407 N N . THR A 1 197 ? 17.301 -4.286 -13.757 1.00 89.00 197 THR A N 1
ATOM 1408 C CA . THR A 1 197 ? 18.056 -3.809 -12.595 1.00 89.00 197 THR A CA 1
ATOM 1409 C C . THR A 1 197 ? 17.865 -4.659 -11.352 1.00 89.00 197 THR A C 1
ATOM 1411 O O . THR A 1 197 ? 18.689 -4.559 -10.429 1.00 89.00 197 THR A O 1
ATOM 1414 N N . THR A 1 198 ? 16.816 -5.478 -11.285 1.00 91.62 198 THR A N 1
ATOM 1415 C CA . THR A 1 198 ? 16.550 -6.355 -10.150 1.00 91.62 198 THR A CA 1
ATOM 1416 C C . THR A 1 198 ? 15.594 -7.490 -10.505 1.00 91.62 198 THR A C 1
ATOM 1418 O O . THR A 1 198 ? 14.724 -7.325 -11.331 1.00 91.62 198 THR A O 1
ATOM 1421 N N . ASN A 1 199 ? 15.647 -8.593 -9.758 1.00 92.81 199 ASN A N 1
ATOM 1422 C CA . ASN A 1 199 ? 14.619 -9.646 -9.766 1.00 92.81 199 ASN A CA 1
ATOM 1423 C C . ASN A 1 199 ? 13.814 -9.639 -8.453 1.00 92.81 199 ASN A C 1
ATOM 1425 O O . ASN A 1 199 ? 13.263 -10.656 -8.030 1.00 92.81 199 ASN A O 1
ATOM 1429 N N . LEU A 1 200 ? 13.849 -8.535 -7.699 1.00 95.75 200 LEU A N 1
ATOM 1430 C CA . LEU A 1 200 ? 13.189 -8.439 -6.401 1.00 95.75 200 LEU A CA 1
ATOM 1431 C C . LEU A 1 200 ? 11.809 -7.807 -6.544 1.00 95.75 200 LEU A C 1
ATOM 1433 O O . LEU A 1 200 ? 11.647 -6.725 -7.099 1.00 95.75 200 LEU A O 1
ATOM 1437 N N . THR A 1 201 ? 10.828 -8.420 -5.893 1.00 96.50 201 THR A N 1
ATOM 1438 C CA . THR A 1 201 ? 9.479 -7.858 -5.751 1.00 96.50 201 THR A CA 1
ATOM 1439 C C . THR A 1 201 ? 9.396 -6.780 -4.678 1.00 96.50 201 THR A C 1
ATOM 1441 O O . THR A 1 201 ? 8.337 -6.200 -4.459 1.00 96.50 201 THR A O 1
ATOM 1444 N N . THR A 1 202 ? 10.489 -6.517 -3.960 1.00 97.81 202 THR A N 1
ATOM 1445 C CA . THR A 1 202 ? 10.506 -5.571 -2.846 1.00 97.81 202 THR A CA 1
ATOM 1446 C C . THR A 1 202 ? 11.667 -4.604 -2.963 1.00 97.81 202 THR A C 1
ATOM 1448 O O . THR A 1 202 ? 12.782 -4.989 -3.314 1.00 97.81 202 THR A O 1
ATOM 1451 N N . TYR A 1 203 ? 11.407 -3.345 -2.622 1.00 98.44 203 TYR A N 1
ATOM 1452 C CA . TYR A 1 203 ? 12.413 -2.293 -2.606 1.00 98.44 203 TYR A CA 1
ATOM 1453 C C . TYR A 1 203 ? 12.262 -1.428 -1.359 1.00 98.44 203 TYR A C 1
ATOM 1455 O O . TYR A 1 203 ? 11.183 -0.907 -1.080 1.00 98.44 203 TYR A O 1
ATOM 1463 N N . THR A 1 204 ? 13.359 -1.223 -0.631 1.00 98.31 204 THR A N 1
ATOM 1464 C CA . THR A 1 204 ? 13.422 -0.250 0.466 1.00 98.31 204 THR A CA 1
ATOM 1465 C C . THR A 1 204 ? 14.289 0.931 0.074 1.00 98.31 204 THR A C 1
ATOM 1467 O O . THR A 1 204 ? 15.427 0.743 -0.358 1.00 98.31 204 THR A O 1
ATOM 1470 N N . GLY A 1 205 ? 13.788 2.142 0.295 1.00 98.12 205 GLY A N 1
ATOM 1471 C CA . GLY A 1 205 ? 14.510 3.370 -0.014 1.00 98.12 205 GLY A CA 1
ATOM 1472 C C . GLY A 1 205 ? 14.222 4.487 0.976 1.00 98.12 205 GLY A C 1
ATOM 1473 O O . GLY A 1 205 ? 13.494 4.308 1.952 1.00 98.12 205 GLY A O 1
ATOM 1474 N N . GLN A 1 206 ? 14.803 5.655 0.706 1.00 98.25 206 GLN A N 1
ATOM 1475 C CA . GLN A 1 206 ? 14.571 6.865 1.486 1.00 98.25 206 GLN A CA 1
ATOM 1476 C C . GLN A 1 206 ? 14.274 8.051 0.562 1.00 98.25 206 GLN A C 1
ATOM 1478 O O . GLN A 1 206 ? 14.962 8.262 -0.443 1.00 98.25 206 GLN A O 1
ATOM 1483 N N . ILE A 1 207 ? 13.249 8.834 0.896 1.00 98.25 207 ILE A N 1
ATOM 1484 C CA . ILE A 1 207 ? 13.007 10.159 0.319 1.00 98.25 207 ILE A CA 1
ATOM 1485 C C . ILE A 1 207 ? 13.714 11.176 1.220 1.00 98.25 207 ILE A C 1
ATOM 1487 O O . ILE A 1 207 ? 13.426 11.220 2.416 1.00 98.25 207 ILE A O 1
ATOM 1491 N N . PRO A 1 208 ? 14.632 12.005 0.695 1.00 97.88 208 PRO A N 1
ATOM 1492 C CA . PRO A 1 208 ? 15.316 12.984 1.524 1.00 97.88 208 PRO A CA 1
ATOM 1493 C C . PRO A 1 208 ? 14.321 14.046 2.002 1.00 97.88 208 PRO A C 1
ATOM 1495 O O . PRO A 1 208 ? 13.670 14.706 1.188 1.00 97.88 208 PRO A O 1
ATOM 1498 N N . VAL A 1 209 ? 14.233 14.207 3.321 1.00 97.94 209 VAL A N 1
ATOM 1499 C CA . VAL A 1 209 ? 13.402 15.210 3.995 1.00 97.94 209 VAL A CA 1
ATOM 1500 C C . VAL A 1 209 ? 14.225 15.983 5.017 1.00 97.94 209 VAL A C 1
ATOM 1502 O O . VAL A 1 209 ? 15.145 15.445 5.635 1.00 97.94 209 VAL A O 1
ATOM 1505 N N . SER A 1 210 ? 13.910 17.262 5.184 1.00 97.50 210 SER A N 1
ATOM 1506 C CA . SER A 1 210 ? 14.554 18.122 6.175 1.00 97.50 210 SER A CA 1
ATOM 1507 C C . SER A 1 210 ? 13.675 19.311 6.506 1.00 97.50 210 SER A C 1
ATOM 1509 O O . SER A 1 210 ? 12.953 19.796 5.639 1.00 97.50 210 SER A O 1
ATOM 1511 N N . ASP A 1 211 ? 13.822 19.832 7.714 1.00 97.00 211 ASP A N 1
ATOM 1512 C CA . ASP A 1 211 ? 13.172 21.059 8.145 1.00 97.00 211 ASP A CA 1
ATOM 1513 C C . ASP A 1 211 ? 14.233 22.097 8.548 1.00 97.00 211 ASP A C 1
ATOM 1515 O O . ASP A 1 211 ? 15.127 21.749 9.329 1.00 97.00 211 ASP A O 1
ATOM 1519 N N . PRO A 1 212 ? 14.199 23.334 8.019 1.00 95.50 212 PRO A N 1
ATOM 1520 C CA . PRO A 1 212 ? 15.187 24.356 8.369 1.00 95.50 212 PRO A CA 1
ATOM 1521 C C . PRO A 1 212 ? 15.179 24.762 9.849 1.00 95.50 212 PRO A C 1
ATOM 1523 O O . PRO A 1 212 ? 16.227 25.141 10.377 1.00 95.50 212 PRO A O 1
ATOM 1526 N N . ASP A 1 213 ? 14.026 24.670 10.510 1.00 94.69 213 ASP A N 1
ATOM 1527 C CA . ASP A 1 213 ? 13.829 25.042 11.911 1.00 94.69 213 ASP A CA 1
ATOM 1528 C C . ASP A 1 213 ? 13.992 23.834 12.857 1.00 94.69 213 ASP A C 1
ATOM 1530 O O . ASP A 1 213 ? 14.074 23.985 14.080 1.00 94.69 213 ASP A O 1
ATOM 1534 N N . GLY A 1 214 ? 14.121 22.626 12.296 1.00 93.50 214 GLY A N 1
ATOM 1535 C CA . GLY A 1 214 ? 14.285 21.374 13.032 1.00 93.50 214 GLY A CA 1
ATOM 1536 C C . GLY A 1 214 ? 12.985 20.868 13.657 1.00 93.50 214 GLY A C 1
ATOM 1537 O O . GLY A 1 214 ? 13.031 20.102 14.626 1.00 93.50 214 GLY A O 1
ATOM 1538 N N . ASN A 1 215 ? 11.835 21.303 13.137 1.00 95.06 215 ASN A N 1
ATOM 1539 C CA . ASN A 1 215 ? 10.530 20.854 13.602 1.00 95.06 215 ASN A CA 1
ATOM 1540 C C . ASN A 1 215 ? 10.303 19.354 13.315 1.00 95.06 215 ASN A C 1
ATOM 1542 O O . ASN A 1 215 ? 10.818 18.820 12.329 1.00 95.06 215 ASN A O 1
ATOM 1546 N N . PRO A 1 216 ? 9.537 18.640 14.167 1.00 96.38 216 PRO A N 1
ATOM 1547 C CA . PRO A 1 216 ? 9.132 17.268 13.882 1.00 96.38 216 PRO A CA 1
ATOM 1548 C C . PRO A 1 216 ? 8.332 17.190 12.582 1.00 96.38 216 PRO A C 1
ATOM 1550 O O . PRO A 1 216 ? 7.411 17.976 12.374 1.00 96.38 216 PRO A O 1
ATOM 1553 N N . LEU A 1 217 ? 8.672 16.213 11.746 1.00 97.69 217 LEU A N 1
ATOM 1554 C CA . LEU A 1 217 ? 8.035 16.000 10.454 1.00 97.69 217 LEU A CA 1
ATOM 1555 C C . LEU A 1 217 ? 6.979 14.901 10.531 1.00 97.69 217 LEU A C 1
ATOM 1557 O O . LEU A 1 217 ? 7.135 13.935 11.279 1.00 97.69 217 LEU A O 1
ATOM 1561 N N . GLU A 1 218 ? 5.952 15.029 9.700 1.00 98.00 218 GLU A N 1
ATOM 1562 C CA . GLU A 1 218 ? 4.920 14.025 9.459 1.00 98.00 218 GLU A CA 1
ATOM 1563 C C . GLU A 1 218 ? 4.776 13.810 7.950 1.00 98.00 218 GLU A C 1
ATOM 1565 O O . GLU A 1 218 ? 4.516 14.764 7.215 1.00 98.00 218 GLU A O 1
ATOM 1570 N N . LEU A 1 219 ? 4.978 12.575 7.476 1.00 97.94 219 LEU A N 1
ATOM 1571 C CA . LEU A 1 219 ? 4.881 12.235 6.050 1.00 97.94 219 LEU A CA 1
ATOM 1572 C C . LEU A 1 219 ? 3.584 11.491 5.742 1.00 97.94 219 LEU A C 1
ATOM 1574 O O . LEU A 1 219 ? 3.195 10.598 6.484 1.00 97.94 219 LEU A O 1
ATOM 1578 N N . THR A 1 220 ? 2.953 11.793 4.616 1.00 98.00 220 THR A N 1
ATOM 1579 C CA . THR A 1 220 ? 1.756 11.089 4.135 1.00 98.00 220 THR A CA 1
ATOM 1580 C C . THR A 1 220 ? 1.831 10.878 2.628 1.00 98.00 220 THR A C 1
ATOM 1582 O O . THR A 1 220 ? 2.409 11.690 1.904 1.00 98.00 220 THR A O 1
ATOM 1585 N N . LEU A 1 221 ? 1.271 9.772 2.156 1.00 97.25 221 LEU A N 1
ATOM 1586 C CA . LEU A 1 221 ? 1.013 9.503 0.747 1.00 97.25 221 LEU A CA 1
ATOM 1587 C C . LEU A 1 221 ? -0.305 10.159 0.335 1.00 97.25 221 LEU A C 1
ATOM 1589 O O . LEU A 1 221 ? -1.215 10.333 1.145 1.00 97.25 221 LEU A O 1
ATOM 1593 N N . GLU A 1 222 ? -0.425 10.480 -0.947 1.00 94.69 222 GLU A N 1
ATOM 1594 C CA . GLU A 1 222 ? -1.681 10.933 -1.541 1.00 94.69 222 GLU A CA 1
ATOM 1595 C C . GLU A 1 222 ? -2.235 9.892 -2.514 1.00 94.69 222 GLU A C 1
ATOM 1597 O O . GLU A 1 222 ? -1.491 9.141 -3.150 1.00 94.69 222 GLU A O 1
ATOM 1602 N N . LEU A 1 223 ? -3.564 9.867 -2.661 1.00 92.31 223 LEU A N 1
ATOM 1603 C CA . LEU A 1 223 ? -4.211 9.017 -3.656 1.00 92.31 223 LEU A CA 1
ATOM 1604 C C . LEU A 1 223 ? -3.795 9.447 -5.075 1.00 92.31 223 LEU A C 1
ATOM 1606 O O . LEU A 1 223 ? -3.984 10.614 -5.438 1.00 92.31 223 LEU A O 1
ATOM 1610 N N . PRO A 1 224 ? -3.301 8.521 -5.915 1.00 88.81 224 PRO A N 1
ATOM 1611 C CA . PRO A 1 224 ? -2.978 8.827 -7.301 1.00 88.81 224 PRO A CA 1
ATOM 1612 C C . PRO A 1 224 ? -4.226 9.264 -8.076 1.00 88.81 224 PRO A C 1
ATOM 1614 O O . PRO A 1 224 ? -5.221 8.545 -8.134 1.00 88.81 224 PRO A O 1
ATOM 1617 N N . THR A 1 225 ? -4.180 10.440 -8.706 1.00 78.25 225 THR A N 1
ATOM 1618 C CA . THR A 1 225 ? -5.331 10.999 -9.447 1.00 78.25 225 THR A CA 1
ATOM 1619 C C . THR A 1 225 ? -5.268 10.768 -10.958 1.00 78.25 225 THR A C 1
ATOM 1621 O O . THR A 1 225 ? -6.273 10.936 -11.648 1.00 78.25 225 THR A O 1
ATOM 1624 N N . SER A 1 226 ? -4.109 10.368 -11.487 1.00 74.56 226 SER A N 1
ATOM 1625 C CA . SER A 1 226 ? -3.866 10.224 -12.929 1.00 74.56 226 SER A CA 1
ATOM 1626 C C . SER A 1 226 ? -3.035 8.991 -13.292 1.00 74.56 226 SER A C 1
ATOM 1628 O O . SER A 1 226 ? -2.330 9.001 -14.298 1.00 74.56 226 SER A O 1
ATOM 1630 N N . VAL A 1 227 ? -3.086 7.945 -12.469 1.00 75.44 227 VAL A N 1
ATOM 1631 C CA . VAL A 1 227 ? -2.383 6.684 -12.729 1.00 75.44 227 VAL A CA 1
ATOM 1632 C C . VAL A 1 227 ? -3.363 5.677 -13.319 1.00 75.44 227 VAL A C 1
ATOM 1634 O O . VAL A 1 227 ? -4.387 5.375 -12.711 1.00 75.44 227 VAL A O 1
ATOM 1637 N N . SER A 1 228 ? -3.043 5.162 -14.503 1.00 82.69 228 SER A N 1
ATOM 1638 C CA . SER A 1 228 ? -3.716 4.014 -15.108 1.00 82.69 228 SER A CA 1
ATOM 1639 C C . SER A 1 228 ? -2.764 2.827 -15.066 1.00 82.69 228 SER A C 1
ATOM 1641 O O . SER A 1 228 ? -1.838 2.762 -15.870 1.00 82.69 228 SER A O 1
ATOM 1643 N N . LEU A 1 229 ? -2.991 1.930 -14.114 1.00 89.25 229 LEU A N 1
ATOM 1644 C CA . LEU A 1 229 ? -2.281 0.665 -13.982 1.00 89.25 229 LEU A CA 1
ATOM 1645 C C . LEU A 1 229 ? -3.308 -0.458 -14.134 1.00 89.25 229 LEU A C 1
ATOM 1647 O O . LEU A 1 229 ? -4.430 -0.332 -13.634 1.00 89.25 229 LEU A O 1
ATOM 1651 N N . PHE A 1 230 ? -2.942 -1.516 -14.843 1.00 90.25 230 PHE A N 1
ATOM 1652 C CA . PHE A 1 230 ? -3.764 -2.707 -15.025 1.00 90.25 230 PHE A CA 1
ATOM 1653 C C . PHE A 1 230 ? -2.974 -3.929 -14.565 1.00 90.25 230 PHE A C 1
ATOM 1655 O O . PHE A 1 230 ? -1.755 -3.858 -14.448 1.00 90.25 230 PHE A O 1
ATOM 1662 N N . SER A 1 231 ? -3.675 -5.006 -14.241 1.00 90.94 231 SER A N 1
ATOM 1663 C CA . SER A 1 231 ? -3.094 -6.289 -13.856 1.00 90.94 231 SER A CA 1
ATOM 1664 C C . SER A 1 231 ? -4.073 -7.386 -14.253 1.00 90.94 231 SER A C 1
ATOM 1666 O O . SER A 1 231 ? -5.233 -7.375 -13.825 1.00 90.94 231 SER A O 1
ATOM 1668 N N . GLY A 1 232 ? -3.643 -8.289 -15.134 1.00 87.44 232 GLY A N 1
ATOM 1669 C CA . GLY A 1 232 ? -4.493 -9.338 -15.693 1.00 87.44 232 GLY A CA 1
ATOM 1670 C C . GLY A 1 232 ? -5.677 -8.792 -16.500 1.00 87.44 232 GLY A C 1
ATOM 1671 O O . GLY A 1 232 ? -6.753 -9.389 -16.494 1.00 87.44 232 GLY A O 1
ATOM 1672 N N . GLY A 1 233 ? -5.521 -7.634 -17.145 1.00 87.19 233 GLY A N 1
ATOM 1673 C CA . GLY A 1 233 ? -6.571 -6.929 -17.884 1.00 87.19 233 GLY A CA 1
ATOM 1674 C C . GLY A 1 233 ? -7.542 -6.118 -17.019 1.00 87.19 233 GLY A C 1
ATOM 1675 O O . GLY A 1 233 ? -8.384 -5.393 -17.559 1.00 87.19 233 GLY A O 1
ATOM 1676 N N . GLU A 1 234 ? -7.442 -6.199 -15.690 1.00 89.75 234 GLU A N 1
ATOM 1677 C CA . GLU A 1 234 ? -8.320 -5.494 -14.755 1.00 89.75 234 GLU A CA 1
ATOM 1678 C C . GLU A 1 234 ? -7.667 -4.199 -14.244 1.00 89.75 234 GLU A C 1
ATOM 1680 O O . GLU A 1 234 ? -6.468 -4.169 -13.960 1.00 89.75 234 GLU A O 1
ATOM 1685 N N . PRO A 1 235 ? -8.426 -3.096 -14.101 1.00 90.56 235 PRO A N 1
ATOM 1686 C CA . PRO A 1 235 ? -7.876 -1.840 -13.612 1.00 90.56 235 PRO A CA 1
ATOM 1687 C C . PRO A 1 235 ? -7.502 -1.940 -12.130 1.00 90.56 235 PRO A C 1
ATOM 1689 O O . PRO A 1 235 ? -8.312 -2.356 -11.299 1.00 90.56 235 PRO A O 1
ATOM 1692 N N . VAL A 1 236 ? -6.312 -1.454 -11.788 1.00 92.31 236 VAL A N 1
ATOM 1693 C CA . VAL A 1 236 ? -5.872 -1.304 -10.400 1.00 92.31 236 VAL A CA 1
ATOM 1694 C C . VAL A 1 236 ? -6.528 -0.064 -9.789 1.00 92.31 236 VAL A C 1
ATOM 1696 O O . VAL A 1 236 ? -6.421 1.050 -10.310 1.00 92.31 236 VAL A O 1
ATOM 1699 N N . VAL A 1 237 ? -7.213 -0.256 -8.664 1.00 91.62 237 VAL A N 1
ATOM 1700 C CA . VAL A 1 237 ? -7.847 0.796 -7.866 1.00 91.62 237 VAL A CA 1
ATOM 1701 C C . VAL A 1 237 ? -7.015 1.041 -6.612 1.00 91.62 237 VAL A C 1
ATOM 1703 O O . VAL A 1 237 ? -6.653 0.106 -5.903 1.00 91.62 237 VAL A O 1
ATOM 1706 N N . TRP A 1 238 ? -6.715 2.309 -6.336 1.00 93.25 238 TRP A N 1
ATOM 1707 C CA . TRP A 1 238 ? -5.866 2.710 -5.218 1.00 93.25 238 TRP A CA 1
ATOM 1708 C C . TRP A 1 238 ? -6.673 3.041 -3.964 1.00 93.25 238 TRP A C 1
ATOM 1710 O O . TRP A 1 238 ? -7.647 3.796 -4.016 1.00 93.25 238 TRP A O 1
ATOM 1720 N N . TYR A 1 239 ? -6.200 2.529 -2.833 1.00 92.31 239 TYR A N 1
ATOM 1721 C CA . TYR A 1 239 ? -6.709 2.794 -1.496 1.00 92.31 239 TYR A CA 1
ATOM 1722 C C . TYR A 1 239 ? -5.575 3.324 -0.625 1.00 92.31 239 TYR A C 1
ATOM 1724 O O . TYR A 1 239 ? -4.460 2.812 -0.669 1.00 92.31 239 TYR A O 1
ATOM 1732 N N . LEU A 1 240 ? -5.863 4.366 0.148 1.00 93.38 240 LEU A N 1
ATOM 1733 C CA . LEU A 1 240 ? -4.925 4.984 1.077 1.00 93.38 240 LEU A CA 1
ATOM 1734 C C . LEU A 1 240 ? -5.430 4.730 2.492 1.00 93.38 240 LEU A C 1
ATOM 1736 O O . LEU A 1 240 ? -6.605 4.994 2.761 1.00 93.38 240 LEU A O 1
ATOM 1740 N N . SER A 1 241 ? -4.552 4.239 3.362 1.00 93.19 241 SER A N 1
ATOM 1741 C CA . SER A 1 241 ? -4.862 4.022 4.771 1.00 93.19 241 SER A CA 1
ATOM 1742 C C . SER A 1 241 ? -5.268 5.322 5.468 1.00 93.19 241 SER A C 1
ATOM 1744 O O . SER A 1 241 ? -4.847 6.418 5.088 1.00 93.19 241 SER A O 1
ATOM 1746 N N . VAL A 1 242 ? -6.067 5.217 6.530 1.00 89.31 242 VAL A N 1
ATOM 1747 C CA . VAL A 1 242 ? -6.550 6.371 7.315 1.00 89.31 242 VAL A CA 1
ATOM 1748 C C . VAL A 1 242 ? -5.418 7.267 7.830 1.00 89.31 242 VAL A C 1
ATOM 1750 O O . VAL A 1 242 ? -5.597 8.482 7.922 1.00 89.31 242 VAL A O 1
ATOM 1753 N N . ASP A 1 243 ? -4.269 6.689 8.177 1.00 90.88 243 ASP A N 1
ATOM 1754 C CA . ASP A 1 243 ? -3.082 7.419 8.640 1.00 90.88 243 ASP A CA 1
ATOM 1755 C C . ASP A 1 243 ? -2.225 8.000 7.498 1.00 90.88 243 ASP A C 1
ATOM 1757 O O . ASP A 1 243 ? -1.256 8.716 7.750 1.00 90.88 243 ASP A O 1
ATOM 1761 N N . GLY A 1 244 ? -2.579 7.711 6.244 1.00 94.38 244 GLY A N 1
ATOM 1762 C CA . GLY A 1 244 ? -1.864 8.157 5.057 1.00 94.38 244 GLY A CA 1
ATOM 1763 C C . GLY A 1 244 ? -0.501 7.492 4.854 1.00 94.38 244 GLY A C 1
ATOM 1764 O O . GLY A 1 244 ? 0.289 8.003 4.063 1.00 94.38 244 GLY A O 1
ATOM 1765 N N . LYS A 1 245 ? -0.176 6.403 5.562 1.00 95.62 245 LYS A N 1
ATOM 1766 C CA . LYS A 1 245 ? 1.149 5.757 5.496 1.00 95.62 245 LYS A CA 1
ATOM 1767 C C . LYS A 1 245 ? 1.230 4.613 4.497 1.00 95.62 245 LYS A C 1
ATOM 1769 O O . LYS A 1 245 ? 2.328 4.326 4.028 1.00 95.62 245 LYS A O 1
ATOM 1774 N N . VAL A 1 246 ? 0.107 3.981 4.166 1.00 96.25 246 VAL A N 1
ATOM 1775 C CA . VAL A 1 246 ? 0.060 2.794 3.313 1.00 96.25 246 VAL A CA 1
ATOM 1776 C C . VAL A 1 246 ? -0.858 3.039 2.125 1.00 96.25 246 VAL A C 1
ATOM 1778 O O . VAL A 1 246 ? -2.050 3.304 2.278 1.00 96.25 246 VAL A O 1
ATOM 1781 N N . LEU A 1 247 ? -0.300 2.942 0.923 1.00 96.19 247 LEU A N 1
ATOM 1782 C CA . LEU A 1 247 ? -1.026 3.043 -0.334 1.00 96.19 247 LEU A CA 1
ATOM 1783 C C . LEU A 1 247 ? -1.056 1.667 -1.006 1.00 96.19 247 LEU A C 1
ATOM 1785 O O . LEU A 1 247 ? -0.012 1.115 -1.345 1.00 96.19 247 LEU A O 1
ATOM 1789 N N . THR A 1 248 ? -2.256 1.137 -1.223 1.00 95.25 248 THR A N 1
ATOM 1790 C CA . THR A 1 248 ? -2.474 -0.209 -1.763 1.00 95.25 248 THR A CA 1
ATOM 1791 C C . THR A 1 248 ? -3.238 -0.138 -3.080 1.00 95.25 248 THR A C 1
ATOM 1793 O O . THR A 1 248 ? -4.338 0.412 -3.140 1.00 95.25 248 THR A O 1
ATOM 1796 N N . GLY A 1 249 ? -2.661 -0.691 -4.143 1.00 94.50 249 GLY A N 1
ATOM 1797 C CA . GLY A 1 249 ? -3.314 -0.899 -5.431 1.00 94.50 249 GLY A CA 1
ATOM 1798 C C . GLY A 1 249 ? -3.928 -2.293 -5.485 1.00 94.50 249 GLY A C 1
ATOM 1799 O O . GLY A 1 249 ? -3.213 -3.277 -5.311 1.00 94.50 249 GLY A O 1
ATOM 1800 N N . ILE A 1 250 ? -5.236 -2.388 -5.720 1.00 91.75 250 ILE A N 1
ATOM 1801 C CA . ILE A 1 250 ? -6.002 -3.642 -5.698 1.00 91.75 250 ILE A CA 1
ATOM 1802 C C . ILE A 1 250 ? -6.779 -3.785 -7.013 1.00 91.75 250 ILE A C 1
ATOM 1804 O O . ILE A 1 250 ? -7.357 -2.813 -7.502 1.00 91.75 250 ILE A O 1
ATOM 1808 N N . THR A 1 251 ? -6.822 -4.989 -7.581 1.00 89.62 251 THR A N 1
ATOM 1809 C CA . THR A 1 251 ? -7.824 -5.358 -8.597 1.00 89.62 251 THR A CA 1
ATOM 1810 C C . THR A 1 251 ? -9.123 -5.811 -7.920 1.00 89.62 251 THR A C 1
ATOM 1812 O O . THR A 1 251 ? -9.341 -5.592 -6.731 1.00 89.62 251 THR A O 1
ATOM 1815 N N . SER A 1 252 ? -10.034 -6.449 -8.651 1.00 79.25 252 SER A N 1
ATOM 1816 C CA . SER A 1 252 ? -11.279 -6.973 -8.078 1.00 79.25 252 SER A CA 1
ATOM 1817 C C . SER A 1 252 ? -11.070 -8.070 -7.025 1.00 79.25 252 SER A C 1
ATOM 1819 O O . SER A 1 252 ? -11.985 -8.313 -6.241 1.00 79.25 252 SER A O 1
ATOM 1821 N N . GLN A 1 253 ? -9.903 -8.731 -6.994 1.00 71.75 253 GLN A N 1
ATOM 1822 C CA . GLN A 1 253 ? -9.669 -9.885 -6.117 1.00 71.75 253 GLN A CA 1
ATOM 1823 C C . GLN A 1 253 ? -8.335 -9.869 -5.363 1.00 71.75 253 GLN A C 1
ATOM 1825 O O . GLN A 1 253 ? -8.270 -10.470 -4.294 1.00 71.75 253 GLN A O 1
ATOM 1830 N N . ASN A 1 254 ? -7.290 -9.196 -5.863 1.00 83.38 254 ASN A N 1
ATOM 1831 C CA . ASN A 1 254 ? -5.945 -9.317 -5.292 1.00 83.38 254 ASN A CA 1
ATOM 1832 C C . ASN A 1 254 ? -5.239 -7.961 -5.136 1.00 83.38 254 ASN A C 1
ATOM 1834 O O . ASN A 1 254 ? -5.408 -7.078 -5.985 1.00 83.38 254 ASN A O 1
ATOM 1838 N N . PRO A 1 255 ? -4.416 -7.788 -4.083 1.00 91.81 255 PRO A N 1
ATOM 1839 C CA . PRO A 1 255 ? -3.469 -6.684 -4.027 1.00 91.81 255 PRO A CA 1
ATOM 1840 C C . PRO A 1 255 ? -2.404 -6.860 -5.118 1.00 91.81 255 PRO A C 1
ATOM 1842 O O . PRO A 1 255 ? -1.916 -7.965 -5.340 1.00 91.81 255 PRO A O 1
ATOM 1845 N N . VAL A 1 256 ? -2.030 -5.763 -5.771 1.00 94.06 256 VAL A N 1
ATOM 1846 C CA . VAL A 1 256 ? -1.027 -5.736 -6.847 1.00 94.06 256 VAL A CA 1
ATOM 1847 C C . VAL A 1 256 ? 0.232 -5.015 -6.391 1.00 94.06 256 VAL A C 1
ATOM 1849 O O . VAL A 1 256 ? 1.323 -5.548 -6.536 1.00 94.06 256 VAL A O 1
ATOM 1852 N N . VAL A 1 257 ? 0.093 -3.839 -5.775 1.00 96.12 257 VAL A N 1
ATOM 1853 C CA . VAL A 1 257 ? 1.225 -3.053 -5.259 1.00 96.12 257 VAL A CA 1
ATOM 1854 C C . VAL A 1 257 ? 0.884 -2.509 -3.879 1.00 96.12 257 VAL A C 1
ATOM 1856 O O . VAL A 1 257 ? -0.219 -2.003 -3.675 1.00 96.12 257 VAL A O 1
ATOM 1859 N N . VAL A 1 258 ? 1.836 -2.566 -2.949 1.00 97.31 258 VAL A N 1
ATOM 1860 C CA . VAL A 1 258 ? 1.751 -1.915 -1.635 1.00 97.31 258 VAL A CA 1
ATOM 1861 C C . VAL A 1 258 ? 2.943 -0.980 -1.471 1.00 97.31 258 VAL A C 1
ATOM 1863 O O . VAL A 1 258 ? 4.085 -1.378 -1.690 1.00 97.31 258 VAL A O 1
ATOM 1866 N N . VAL A 1 259 ? 2.688 0.268 -1.086 1.00 98.06 259 VAL A N 1
ATOM 1867 C CA . VAL A 1 259 ? 3.723 1.252 -0.751 1.00 98.06 259 VAL A CA 1
ATOM 1868 C C . VAL A 1 259 ? 3.508 1.730 0.674 1.00 98.06 259 VAL A C 1
ATOM 1870 O O . VAL A 1 259 ? 2.450 2.269 0.989 1.00 98.06 259 VAL A O 1
ATOM 1873 N N . THR A 1 260 ? 4.527 1.577 1.513 1.00 98.19 260 THR A N 1
ATOM 1874 C CA . THR A 1 260 ? 4.469 1.869 2.947 1.00 98.19 260 THR A CA 1
ATOM 1875 C C . THR A 1 260 ? 5.537 2.882 3.327 1.00 98.19 260 THR A C 1
ATOM 1877 O O . THR A 1 260 ? 6.728 2.645 3.126 1.00 98.19 260 THR A O 1
ATOM 1880 N N . LEU A 1 261 ? 5.129 3.998 3.928 1.00 98.19 261 LEU A N 1
ATOM 1881 C CA . LEU A 1 261 ? 6.022 4.895 4.656 1.00 98.19 261 LEU A CA 1
ATOM 1882 C C . LEU A 1 261 ? 6.353 4.259 6.010 1.00 98.19 261 LEU A C 1
ATOM 1884 O O . LEU A 1 261 ? 5.477 4.089 6.854 1.00 98.19 261 LEU A O 1
ATOM 1888 N N . LEU A 1 262 ? 7.620 3.901 6.210 1.00 97.38 262 LEU A N 1
ATOM 1889 C CA . LEU A 1 262 ? 8.092 3.212 7.413 1.00 97.38 262 LEU A CA 1
ATOM 1890 C C . LEU A 1 262 ? 8.313 4.185 8.575 1.00 97.38 262 LEU A C 1
ATOM 1892 O O . LEU A 1 262 ? 8.153 3.815 9.736 1.00 97.38 262 LEU A O 1
ATOM 1896 N N . ASP A 1 263 ? 8.691 5.427 8.267 1.00 96.75 263 ASP A N 1
ATOM 1897 C CA . ASP A 1 263 ? 8.880 6.482 9.254 1.00 96.75 263 ASP A CA 1
ATOM 1898 C C . ASP A 1 263 ? 8.777 7.893 8.653 1.00 96.75 263 ASP A C 1
ATOM 1900 O O . ASP A 1 263 ? 8.669 8.102 7.443 1.00 96.75 263 ASP A O 1
ATOM 1904 N N . ASN A 1 264 ? 8.847 8.892 9.534 1.00 96.56 264 ASN A N 1
ATOM 1905 C CA . ASN A 1 264 ? 8.848 10.304 9.162 1.00 96.56 264 ASN A CA 1
ATOM 1906 C C . ASN A 1 264 ? 10.237 10.838 8.747 1.00 96.56 264 ASN A C 1
ATOM 1908 O O . ASN A 1 264 ? 10.375 12.027 8.470 1.00 96.56 264 ASN A O 1
ATOM 1912 N N . ALA A 1 265 ? 11.267 9.985 8.693 1.00 95.88 265 ALA A N 1
ATOM 1913 C CA . ALA A 1 265 ? 12.564 10.317 8.101 1.00 95.88 265 ALA A CA 1
ATOM 1914 C C . ALA A 1 265 ? 12.601 10.011 6.591 1.00 95.88 265 ALA A C 1
ATOM 1916 O O . ALA A 1 265 ? 13.644 10.175 5.953 1.00 95.88 265 ALA A O 1
ATOM 1917 N N . GLY A 1 266 ? 11.472 9.577 6.023 1.00 97.19 266 GLY A N 1
ATOM 1918 C CA . GLY A 1 266 ? 11.310 9.307 4.602 1.00 97.19 266 GLY A CA 1
ATOM 1919 C C . GLY A 1 266 ? 11.682 7.893 4.191 1.00 97.19 266 GLY A C 1
ATOM 1920 O O . GLY A 1 266 ? 11.742 7.648 2.989 1.00 97.19 266 GLY A O 1
ATOM 19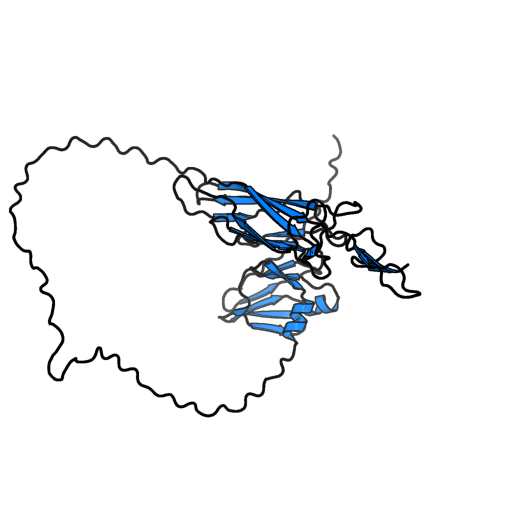21 N N . ASN A 1 267 ? 11.938 6.973 5.130 1.00 98.50 267 ASN A N 1
ATOM 1922 C CA . ASN A 1 267 ? 12.156 5.572 4.783 1.00 98.50 267 ASN A CA 1
ATOM 1923 C C . ASN A 1 267 ? 10.842 4.942 4.311 1.00 98.50 267 ASN A C 1
ATOM 1925 O O . ASN A 1 267 ? 9.787 5.160 4.908 1.00 98.50 267 ASN A O 1
ATOM 1929 N N . TYR A 1 268 ? 10.905 4.156 3.243 1.00 98.56 268 TYR A N 1
ATOM 1930 C CA . TYR A 1 268 ? 9.735 3.524 2.646 1.00 98.56 268 TYR A CA 1
ATOM 1931 C C . TYR A 1 268 ? 10.040 2.111 2.143 1.00 98.56 268 TYR A C 1
ATOM 1933 O O . TYR A 1 268 ? 11.196 1.758 1.893 1.00 98.56 268 TYR A O 1
ATOM 1941 N N . LEU A 1 269 ? 8.979 1.326 1.977 1.00 98.38 269 LEU A N 1
ATOM 1942 C CA . LEU A 1 269 ? 8.961 -0.003 1.377 1.00 98.38 269 LEU A CA 1
ATOM 1943 C C . LEU A 1 269 ? 7.974 -0.009 0.205 1.00 98.38 269 LEU A C 1
ATOM 1945 O O . LEU A 1 269 ? 6.862 0.498 0.329 1.00 98.38 269 LEU A O 1
ATOM 1949 N N . VAL A 1 270 ? 8.379 -0.603 -0.911 1.00 98.50 270 VAL A N 1
ATOM 1950 C CA . VAL A 1 270 ? 7.509 -0.971 -2.030 1.00 98.50 270 VAL A CA 1
ATOM 1951 C C . VAL A 1 270 ? 7.473 -2.491 -2.114 1.00 98.50 270 VAL A C 1
ATOM 1953 O O . VAL A 1 270 ? 8.527 -3.124 -2.065 1.00 98.50 270 VAL A O 1
ATOM 1956 N N . GLU A 1 271 ? 6.281 -3.060 -2.261 1.00 97.81 271 GLU A N 1
ATOM 1957 C CA . GLU A 1 271 ? 6.050 -4.478 -2.526 1.00 97.81 271 GLU A CA 1
ATOM 1958 C C . GLU A 1 271 ? 5.197 -4.646 -3.790 1.00 97.81 271 GLU A C 1
ATOM 1960 O O . GLU A 1 271 ? 4.078 -4.131 -3.864 1.00 97.81 271 GLU A O 1
ATOM 1965 N N . LEU A 1 272 ? 5.697 -5.410 -4.756 1.00 96.81 272 LEU A N 1
ATOM 1966 C CA . LEU A 1 272 ? 4.957 -5.929 -5.899 1.00 96.81 272 LEU A CA 1
ATOM 1967 C C . LEU A 1 272 ? 4.405 -7.313 -5.538 1.00 96.81 272 LEU A C 1
ATOM 1969 O O . LEU A 1 272 ? 5.143 -8.195 -5.103 1.00 96.81 272 LEU A O 1
ATOM 1973 N N . LYS A 1 273 ? 3.092 -7.493 -5.663 1.00 94.62 273 LYS A N 1
ATOM 1974 C CA . LYS A 1 273 ? 2.374 -8.706 -5.230 1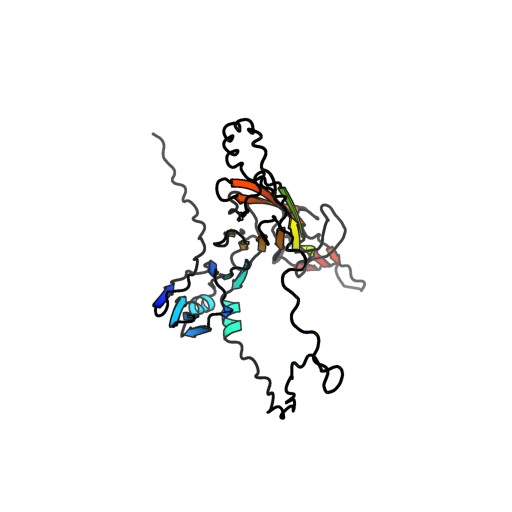.00 94.62 273 LYS A CA 1
ATOM 1975 C C . LYS A 1 273 ? 1.752 -9.485 -6.384 1.00 94.62 273 LYS A C 1
ATOM 1977 O O . LYS A 1 273 ? 1.463 -10.666 -6.217 1.00 94.62 273 LYS A O 1
ATOM 1982 N N . ALA A 1 274 ? 1.567 -8.842 -7.531 1.00 92.06 274 ALA A N 1
ATOM 1983 C CA . ALA A 1 274 ? 1.048 -9.443 -8.752 1.00 92.06 274 ALA A CA 1
ATOM 1984 C C . ALA A 1 274 ? 1.652 -8.729 -9.973 1.00 92.06 274 ALA A C 1
ATOM 1986 O O . ALA A 1 274 ? 2.038 -7.565 -9.828 1.00 92.06 274 ALA A O 1
ATOM 1987 N N . PRO A 1 275 ? 1.716 -9.393 -11.141 1.00 89.75 275 PRO A N 1
ATOM 1988 C CA . PRO A 1 275 ? 2.200 -8.770 -12.368 1.00 89.75 275 PRO A CA 1
ATOM 1989 C C . PRO A 1 275 ? 1.271 -7.632 -12.797 1.00 89.75 275 PRO A C 1
ATOM 1991 O O . PRO A 1 275 ? 0.061 -7.669 -12.533 1.00 89.75 275 PRO A O 1
ATOM 1994 N N . ILE A 1 276 ? 1.822 -6.612 -13.434 1.00 90.31 276 ILE A N 1
ATOM 1995 C CA . ILE A 1 276 ? 1.102 -5.508 -14.052 1.00 90.31 276 ILE A CA 1
ATOM 1996 C C . ILE A 1 276 ? 1.024 -5.734 -15.564 1.00 90.31 276 ILE A C 1
ATOM 1998 O O . ILE A 1 276 ? 1.835 -6.419 -16.171 1.00 90.31 276 ILE A O 1
ATOM 2002 N N . ASP A 1 277 ? 0.028 -5.137 -16.209 1.00 87.31 277 ASP A N 1
ATOM 2003 C CA . ASP A 1 277 ? -0.057 -5.208 -17.662 1.00 87.31 277 ASP A CA 1
ATOM 2004 C C . ASP A 1 277 ? 0.888 -4.179 -18.279 1.00 87.31 277 ASP A C 1
ATOM 2006 O O . ASP A 1 277 ? 0.701 -2.959 -18.149 1.00 87.31 277 ASP A O 1
ATOM 2010 N N . HIS A 1 278 ? 1.871 -4.690 -19.002 1.00 83.75 278 HIS A N 1
ATOM 2011 C CA . HIS A 1 278 ? 2.824 -3.898 -19.751 1.00 83.75 278 HIS A CA 1
ATOM 2012 C C . HIS A 1 278 ? 2.308 -3.522 -21.148 1.00 83.75 278 HIS A C 1
ATOM 2014 O O . HIS A 1 278 ? 1.342 -4.078 -21.680 1.00 83.75 278 HIS A O 1
ATOM 2020 N N . ALA A 1 279 ? 2.926 -2.500 -21.748 1.00 79.62 279 ALA A N 1
ATOM 2021 C CA . ALA A 1 279 ? 2.638 -2.163 -23.137 1.00 79.62 279 ALA A CA 1
ATOM 2022 C C . ALA A 1 279 ? 3.149 -3.295 -24.044 1.00 79.62 279 ALA A C 1
ATOM 2024 O O . ALA A 1 279 ? 4.236 -3.803 -23.795 1.00 79.62 279 ALA A O 1
ATOM 2025 N N . PRO A 1 280 ? 2.425 -3.659 -25.116 1.00 71.06 280 PRO A N 1
ATOM 2026 C CA . PRO A 1 280 ? 2.818 -4.782 -25.954 1.00 71.06 280 PRO A CA 1
ATOM 2027 C C . PRO A 1 280 ? 4.140 -4.495 -26.678 1.00 71.06 280 PRO A C 1
ATOM 2029 O O . PRO A 1 280 ? 4.184 -3.681 -27.606 1.00 71.06 280 PRO A O 1
ATOM 2032 N N . ASP A 1 281 ? 5.203 -5.183 -26.265 1.00 64.44 281 ASP A N 1
ATOM 2033 C CA . ASP A 1 281 ? 6.483 -5.299 -26.963 1.00 64.44 281 ASP A CA 1
ATOM 2034 C C . ASP A 1 281 ? 7.056 -6.712 -26.737 1.00 64.44 281 ASP A C 1
ATOM 2036 O O . ASP A 1 281 ? 6.754 -7.356 -25.741 1.00 64.44 281 ASP A O 1
ATOM 2040 N N . ASN A 1 282 ? 7.841 -7.239 -27.680 1.00 56.69 282 ASN A N 1
ATOM 2041 C CA . ASN A 1 282 ? 8.325 -8.632 -27.629 1.00 56.69 282 ASN A CA 1
ATOM 2042 C C . ASN A 1 282 ? 9.629 -8.768 -26.813 1.00 56.69 282 ASN A C 1
ATOM 2044 O O . ASN A 1 282 ? 10.632 -9.267 -27.338 1.00 56.69 282 ASN A O 1
ATOM 2048 N N . GLY A 1 283 ? 9.635 -8.294 -25.569 1.00 65.81 283 GLY A N 1
ATOM 2049 C CA . GLY A 1 283 ? 10.773 -8.386 -24.653 1.00 65.81 283 GLY A CA 1
ATOM 2050 C C . GLY A 1 283 ? 10.606 -7.518 -23.409 1.00 65.81 283 GLY A C 1
ATOM 2051 O O . GLY A 1 283 ? 9.584 -6.852 -23.252 1.00 65.81 283 GLY A O 1
ATOM 2052 N N . GLU A 1 284 ? 11.645 -7.504 -22.575 1.00 69.06 284 GLU A N 1
ATOM 2053 C CA . GLU A 1 284 ? 11.693 -6.707 -21.351 1.00 69.06 284 GLU A CA 1
ATOM 2054 C C . GLU A 1 284 ? 11.329 -5.238 -21.594 1.00 69.06 284 GLU A C 1
ATOM 2056 O O . GLU A 1 284 ? 11.859 -4.567 -22.490 1.00 69.06 284 GLU A O 1
ATOM 2061 N N . ASN A 1 285 ? 10.417 -4.726 -20.778 1.00 77.56 285 ASN A N 1
ATOM 2062 C CA . ASN A 1 285 ? 10.049 -3.324 -20.758 1.00 77.56 285 ASN A CA 1
ATOM 2063 C C . ASN A 1 285 ? 9.756 -2.895 -19.311 1.00 77.56 285 ASN A C 1
ATOM 2065 O O . ASN A 1 285 ? 9.941 -3.663 -18.374 1.00 77.56 285 ASN A O 1
ATOM 2069 N N . ALA A 1 286 ? 9.352 -1.640 -19.105 1.00 84.19 286 ALA A N 1
ATOM 2070 C CA . ALA A 1 286 ? 9.009 -1.176 -17.769 1.00 84.19 286 ALA A CA 1
ATOM 2071 C C . ALA A 1 286 ? 7.766 -0.293 -17.736 1.00 84.19 286 ALA A C 1
ATOM 2073 O O . ALA A 1 286 ? 7.589 0.620 -18.552 1.00 84.19 286 ALA A O 1
ATOM 2074 N N . GLY A 1 287 ? 6.942 -0.533 -16.721 1.00 88.19 287 GLY A N 1
ATOM 2075 C CA . GLY A 1 287 ? 5.866 0.347 -16.295 1.00 88.19 287 GLY A CA 1
ATOM 2076 C C . GLY A 1 287 ? 6.362 1.304 -15.215 1.00 88.19 287 GLY A C 1
ATOM 2077 O O . GLY A 1 287 ? 7.297 1.003 -14.479 1.00 88.19 287 GLY A O 1
ATOM 2078 N N . ALA A 1 288 ? 5.739 2.475 -15.084 1.00 91.62 288 ALA A N 1
ATOM 2079 C CA . ALA A 1 288 ? 6.063 3.383 -13.989 1.00 91.62 288 ALA A CA 1
ATOM 2080 C C . ALA A 1 288 ? 4.844 4.145 -13.478 1.00 91.62 288 ALA A C 1
ATOM 2082 O O . ALA A 1 288 ? 3.972 4.557 -14.248 1.00 91.62 288 ALA A O 1
ATOM 2083 N N . ILE A 1 289 ? 4.829 4.398 -12.172 1.00 93.75 289 ILE A N 1
ATOM 2084 C CA . ILE A 1 289 ? 3.865 5.280 -11.513 1.00 93.75 289 ILE A CA 1
ATOM 2085 C C . ILE A 1 289 ? 4.603 6.343 -10.704 1.00 93.75 289 ILE A C 1
ATOM 2087 O O . ILE A 1 289 ? 5.665 6.095 -10.135 1.00 93.75 289 ILE A O 1
ATOM 2091 N N . SER A 1 290 ? 4.031 7.543 -10.635 1.00 95.00 290 SER A N 1
ATOM 2092 C CA . SER A 1 290 ? 4.547 8.634 -9.806 1.00 95.00 290 SER A CA 1
ATOM 2093 C C . SER A 1 290 ? 3.562 8.931 -8.685 1.00 95.00 290 SER A C 1
ATOM 2095 O O . SER A 1 290 ? 2.420 9.317 -8.934 1.00 95.00 290 SER A O 1
ATOM 2097 N N . LEU A 1 291 ? 4.022 8.746 -7.454 1.00 96.19 291 LEU A N 1
ATOM 2098 C CA . LEU A 1 291 ? 3.264 8.951 -6.229 1.00 96.19 291 LEU A CA 1
ATOM 2099 C C . LEU A 1 291 ? 3.669 10.277 -5.590 1.00 96.19 291 LEU A C 1
ATOM 2101 O O . LEU A 1 291 ? 4.854 10.619 -5.547 1.00 96.19 291 LEU A O 1
ATOM 2105 N N . VAL A 1 292 ? 2.687 11.017 -5.082 1.00 96.88 292 VAL A N 1
ATOM 2106 C CA . VAL A 1 292 ? 2.928 12.254 -4.334 1.00 96.88 292 VAL A CA 1
ATOM 2107 C C . VAL A 1 292 ? 3.073 11.911 -2.856 1.00 96.88 292 VAL A C 1
ATOM 2109 O O . VAL A 1 292 ? 2.241 11.199 -2.292 1.00 96.88 292 VAL A O 1
ATOM 2112 N N . VAL A 1 293 ? 4.141 12.422 -2.244 1.00 97.88 293 VAL A N 1
ATOM 2113 C CA . VAL A 1 293 ? 4.392 12.323 -0.802 1.00 97.88 293 VAL A CA 1
ATOM 2114 C C . VAL A 1 293 ? 4.409 13.728 -0.232 1.00 97.88 293 VAL A C 1
ATOM 2116 O O . VAL A 1 293 ? 5.163 14.571 -0.715 1.00 97.88 293 VAL A O 1
ATOM 2119 N N . THR A 1 294 ? 3.610 13.980 0.796 1.00 98.06 294 THR A N 1
ATOM 2120 C CA . THR A 1 294 ? 3.516 15.277 1.464 1.00 98.06 294 THR A CA 1
ATOM 2121 C C . THR A 1 294 ? 4.147 15.193 2.848 1.00 98.06 294 THR A C 1
ATOM 2123 O O . THR A 1 294 ? 3.834 14.298 3.629 1.00 98.06 294 THR A O 1
ATOM 2126 N N . VAL A 1 295 ? 5.044 16.132 3.148 1.00 98.38 295 VAL A N 1
ATOM 2127 C CA . VAL A 1 295 ? 5.657 16.329 4.465 1.00 98.38 295 VAL A CA 1
ATOM 2128 C C . VAL A 1 295 ? 5.082 17.583 5.117 1.00 98.38 295 VAL A C 1
ATOM 2130 O O . VAL A 1 295 ? 4.946 18.616 4.461 1.00 98.38 295 VAL A O 1
ATOM 2133 N N . SER A 1 296 ? 4.765 17.515 6.408 1.00 97.62 296 SER A N 1
ATOM 2134 C CA . SER A 1 296 ? 4.363 18.667 7.217 1.00 97.62 296 SER A CA 1
ATOM 2135 C C . SER A 1 296 ? 5.207 18.789 8.480 1.00 97.62 296 SER A C 1
ATOM 2137 O O . SER A 1 296 ? 5.552 17.782 9.087 1.00 97.62 296 SER A O 1
ATOM 2139 N N . ASP A 1 297 ? 5.495 20.024 8.884 1.00 97.06 297 ASP A N 1
ATOM 2140 C CA . ASP A 1 297 ? 6.135 20.391 10.159 1.00 97.06 297 ASP A CA 1
ATOM 2141 C C . ASP A 1 297 ? 5.100 20.773 11.255 1.00 97.06 297 ASP A C 1
ATOM 2143 O O . ASP A 1 297 ? 5.446 21.264 12.332 1.00 97.06 297 ASP A O 1
ATOM 2147 N N . GLY A 1 298 ? 3.801 20.595 10.965 1.00 95.69 298 GLY A N 1
ATOM 2148 C CA . GLY A 1 298 ? 2.669 21.009 11.803 1.00 95.69 298 GLY A CA 1
ATOM 2149 C C . GLY A 1 298 ? 2.134 22.426 11.539 1.00 95.69 298 GLY A C 1
ATOM 2150 O O . GLY A 1 298 ? 1.027 22.742 11.978 1.00 95.69 298 GLY A O 1
ATOM 2151 N N . THR A 1 299 ? 2.867 23.262 10.799 1.00 95.56 299 THR A N 1
ATOM 2152 C CA . THR A 1 299 ? 2.489 24.640 10.429 1.00 95.56 299 THR A CA 1
ATOM 2153 C C . THR A 1 299 ? 2.359 24.819 8.913 1.00 95.56 299 THR A C 1
ATOM 2155 O O . THR A 1 299 ? 1.409 25.442 8.434 1.00 95.56 299 THR A O 1
ATOM 2158 N N . ALA A 1 300 ? 3.303 24.275 8.155 1.00 96.31 300 ALA A N 1
ATOM 2159 C CA . ALA A 1 300 ? 3.405 24.297 6.708 1.00 96.31 300 ALA A CA 1
ATOM 2160 C C . ALA A 1 300 ? 3.587 22.871 6.154 1.00 96.31 300 ALA A C 1
ATOM 2162 O O . ALA A 1 300 ? 3.750 21.887 6.885 1.00 96.31 300 ALA A O 1
ATOM 2163 N N . SER A 1 301 ? 3.509 22.747 4.829 1.00 97.44 301 SER A N 1
ATOM 2164 C CA . SER A 1 301 ? 3.696 21.473 4.134 1.00 97.44 301 SER A CA 1
ATOM 2165 C C . SER A 1 301 ? 4.408 21.666 2.801 1.00 97.44 301 SER A C 1
ATOM 2167 O O . SER A 1 301 ? 4.305 22.727 2.180 1.00 97.44 301 SER A O 1
ATOM 2169 N N . ALA A 1 302 ? 5.097 20.621 2.354 1.00 97.94 302 ALA A N 1
ATOM 2170 C CA . ALA A 1 302 ? 5.712 20.521 1.036 1.00 97.94 302 ALA A CA 1
ATOM 2171 C C . ALA A 1 302 ? 5.472 19.124 0.450 1.00 97.94 302 ALA A C 1
ATOM 2173 O O . ALA A 1 302 ? 5.258 18.170 1.196 1.00 97.94 302 ALA A O 1
ATOM 2174 N N . SER A 1 303 ? 5.532 18.997 -0.876 1.00 97.62 303 SER A N 1
ATOM 2175 C CA . SER A 1 303 ? 5.285 17.729 -1.570 1.00 97.62 303 SER A CA 1
ATOM 2176 C C . SER A 1 303 ? 6.472 17.339 -2.445 1.00 97.62 303 SER A C 1
ATOM 2178 O O . SER A 1 303 ? 7.090 18.187 -3.091 1.00 97.62 303 SER A O 1
ATOM 2180 N N . GLY A 1 304 ? 6.779 16.047 -2.450 1.00 96.94 304 GLY A N 1
ATOM 2181 C CA . GLY A 1 304 ? 7.804 15.405 -3.260 1.00 96.94 304 GLY A CA 1
ATOM 2182 C C . GLY A 1 304 ? 7.218 14.264 -4.083 1.00 96.94 304 GLY A C 1
ATOM 2183 O O . GLY A 1 304 ? 6.004 14.043 -4.105 1.00 96.94 304 GLY A O 1
ATOM 2184 N N . THR A 1 305 ? 8.087 13.532 -4.776 1.00 96.81 305 THR A N 1
ATOM 2185 C CA . THR A 1 305 ? 7.664 12.454 -5.681 1.00 96.81 305 THR A CA 1
ATOM 2186 C C . THR A 1 305 ? 8.445 11.175 -5.427 1.00 96.81 305 THR A C 1
ATOM 2188 O O . THR A 1 305 ? 9.677 11.185 -5.419 1.00 96.81 305 THR A O 1
ATOM 2191 N N . LEU A 1 306 ? 7.717 10.072 -5.273 1.00 97.88 306 LEU A N 1
ATOM 2192 C CA . LEU A 1 306 ? 8.247 8.716 -5.325 1.00 97.88 306 LEU A CA 1
ATOM 2193 C C . LEU A 1 306 ? 7.841 8.091 -6.661 1.00 97.88 306 LEU A C 1
ATOM 2195 O O . LEU A 1 306 ? 6.655 7.897 -6.919 1.00 97.88 306 LEU A O 1
ATOM 2199 N N . THR A 1 307 ? 8.816 7.789 -7.511 1.00 97.12 307 THR A N 1
ATOM 2200 C CA . THR A 1 307 ? 8.579 7.036 -8.748 1.00 97.12 307 THR A CA 1
ATOM 2201 C C . THR A 1 307 ? 8.802 5.558 -8.477 1.00 97.12 307 THR A C 1
ATOM 2203 O O . THR A 1 307 ? 9.880 5.185 -8.024 1.00 97.12 307 THR A O 1
ATOM 2206 N N . VAL A 1 308 ? 7.810 4.725 -8.768 1.00 97.00 308 VAL A N 1
ATOM 2207 C CA . VAL A 1 308 ? 7.952 3.266 -8.740 1.00 97.00 308 VAL A CA 1
ATOM 2208 C C . VAL A 1 308 ? 8.025 2.780 -10.178 1.00 97.00 308 VAL A C 1
ATOM 2210 O O . VAL A 1 308 ? 7.163 3.137 -10.981 1.00 97.00 308 VAL A O 1
ATOM 2213 N N . ILE A 1 309 ? 9.068 2.022 -10.486 1.00 95.06 309 ILE A N 1
ATOM 2214 C CA . ILE A 1 309 ? 9.314 1.373 -11.769 1.00 95.06 309 ILE A CA 1
ATOM 2215 C C . ILE A 1 309 ? 9.092 -0.124 -11.565 1.00 95.06 309 ILE A C 1
ATOM 2217 O O . ILE A 1 309 ? 9.594 -0.698 -10.598 1.00 95.06 309 ILE A O 1
ATOM 2221 N N . PHE A 1 310 ? 8.313 -0.709 -12.463 1.00 93.50 310 PHE A N 1
ATOM 2222 C CA . PHE A 1 310 ? 8.007 -2.130 -12.533 1.00 93.50 310 PHE A CA 1
ATOM 2223 C C . PHE A 1 310 ? 8.735 -2.680 -13.753 1.00 93.50 310 PHE A C 1
ATOM 2225 O O . PHE A 1 310 ? 8.461 -2.213 -14.861 1.00 93.50 310 PHE A O 1
ATOM 2232 N N . GLU A 1 311 ? 9.690 -3.573 -13.539 1.00 91.94 311 GLU A N 1
ATOM 2233 C CA . GLU A 1 311 ? 10.398 -4.293 -14.602 1.00 91.94 311 GLU A CA 1
ATOM 2234 C C . GLU A 1 311 ? 9.564 -5.518 -14.993 1.00 91.94 311 GLU A C 1
ATOM 2236 O O . GLU A 1 311 ? 9.141 -6.282 -14.119 1.00 91.94 311 GLU A O 1
ATOM 2241 N N . ASP A 1 312 ? 9.272 -5.616 -16.290 1.00 85.62 312 ASP A N 1
ATOM 2242 C CA . ASP A 1 312 ? 8.522 -6.717 -16.903 1.00 85.62 312 ASP A CA 1
ATOM 2243 C C . ASP A 1 312 ? 9.371 -7.993 -16.934 1.00 85.62 312 ASP A C 1
ATOM 2245 O O . ASP A 1 312 ? 10.596 -7.922 -16.953 1.00 85.62 312 ASP A O 1
ATOM 2249 N N . ASP A 1 313 ? 8.725 -9.149 -17.019 1.00 77.31 313 ASP A N 1
ATOM 2250 C CA . ASP A 1 313 ? 9.404 -10.429 -17.211 1.00 77.31 313 ASP A CA 1
ATOM 2251 C C . ASP A 1 313 ? 9.636 -10.703 -18.711 1.00 77.31 313 ASP A C 1
ATOM 2253 O O . ASP A 1 313 ? 8.764 -10.474 -19.554 1.00 77.31 313 ASP A O 1
ATOM 2257 N N . SER A 1 314 ? 10.810 -11.221 -19.077 1.00 74.31 314 SER A N 1
ATOM 2258 C CA . SER A 1 314 ? 11.107 -11.571 -20.466 1.00 74.31 314 SER A CA 1
ATOM 2259 C C . SER A 1 314 ? 10.591 -12.969 -20.832 1.00 74.31 314 SER A C 1
ATOM 2261 O O . SER A 1 314 ? 10.818 -13.953 -20.123 1.00 74.31 314 SER A O 1
ATOM 2263 N N . PRO A 1 315 ? 9.986 -13.146 -22.022 1.00 72.50 315 PRO A N 1
ATOM 2264 C CA . PRO A 1 315 ? 9.550 -14.462 -22.463 1.00 72.50 315 PRO A CA 1
ATOM 2265 C C . PRO A 1 315 ? 10.751 -15.392 -22.699 1.00 72.50 315 PRO A C 1
ATOM 2267 O O . PRO A 1 315 ? 11.711 -15.036 -23.391 1.00 72.50 315 PRO A O 1
ATOM 2270 N N . THR A 1 316 ? 10.676 -16.642 -22.226 1.00 72.06 316 THR A N 1
ATOM 2271 C CA . THR A 1 316 ? 11.748 -17.635 -22.424 1.00 72.06 316 THR A CA 1
ATOM 2272 C C . THR A 1 316 ? 11.320 -18.840 -23.255 1.00 72.06 316 THR A C 1
ATOM 2274 O O . THR A 1 316 ? 10.166 -19.273 -23.280 1.00 72.06 316 THR A O 1
ATOM 2277 N N . ILE A 1 317 ? 12.292 -19.412 -23.978 1.00 70.88 317 ILE A N 1
ATOM 2278 C CA . ILE A 1 317 ? 12.106 -20.617 -24.793 1.00 70.88 317 ILE A CA 1
ATOM 2279 C C . ILE A 1 317 ? 12.815 -21.789 -24.123 1.00 70.88 317 ILE A C 1
ATOM 2281 O O . ILE A 1 317 ? 14.045 -21.838 -24.066 1.00 70.88 317 ILE A O 1
ATOM 2285 N N . ALA A 1 318 ? 12.049 -22.794 -23.707 1.00 68.56 318 ALA A N 1
ATOM 2286 C CA . ALA A 1 318 ? 12.588 -24.051 -23.217 1.00 68.56 318 ALA A CA 1
ATOM 2287 C C . ALA A 1 318 ? 12.611 -25.095 -24.342 1.00 68.56 318 ALA A C 1
ATOM 2289 O O . ALA A 1 318 ? 11.577 -25.521 -24.865 1.00 68.56 318 ALA A O 1
ATOM 2290 N N . VAL A 1 319 ? 13.812 -25.558 -24.698 1.00 66.31 319 VAL A N 1
ATOM 2291 C CA . VAL A 1 319 ? 14.006 -26.669 -25.640 1.00 66.31 319 VAL A CA 1
ATOM 2292 C C . VAL A 1 319 ? 14.516 -27.871 -24.858 1.00 66.31 319 VAL A C 1
ATOM 2294 O O . VAL A 1 319 ? 15.544 -27.795 -24.190 1.00 66.31 319 VAL A O 1
ATOM 2297 N N . SER A 1 320 ? 13.802 -28.993 -24.923 1.00 65.06 320 SER A N 1
ATOM 2298 C CA . SER A 1 320 ? 14.231 -30.226 -24.257 1.00 65.06 320 SER A CA 1
ATOM 2299 C C . SER A 1 320 ? 14.760 -31.231 -25.274 1.00 65.06 320 SER A C 1
ATOM 2301 O O . SER A 1 320 ? 14.105 -31.516 -26.275 1.00 65.06 320 SER A O 1
ATOM 2303 N N . GLU A 1 321 ? 15.950 -31.781 -25.029 1.00 63.50 321 GLU A N 1
ATOM 2304 C CA . GLU A 1 321 ? 16.529 -32.794 -25.912 1.00 63.50 321 GLU A CA 1
ATOM 2305 C C . GLU A 1 321 ? 15.819 -34.149 -25.721 1.00 63.50 321 GLU A C 1
ATOM 2307 O O . GLU A 1 321 ? 15.798 -34.725 -24.630 1.00 63.50 321 GLU A O 1
ATOM 2312 N N . GLY A 1 322 ? 15.203 -34.647 -26.795 1.00 63.00 322 GLY A N 1
ATOM 2313 C CA . GLY A 1 322 ? 14.533 -35.947 -26.882 1.00 63.00 322 GLY A CA 1
ATOM 2314 C C . GLY A 1 322 ? 13.618 -36.009 -28.109 1.00 63.00 322 GLY A C 1
ATOM 2315 O O . GLY A 1 322 ? 12.906 -35.047 -28.392 1.00 63.00 322 GLY A O 1
ATOM 2316 N N . GLU A 1 323 ? 13.640 -37.114 -28.865 1.00 50.19 323 GLU A N 1
ATOM 2317 C CA . GLU A 1 323 ? 12.780 -37.274 -30.050 1.00 50.19 323 GLU A CA 1
ATOM 2318 C C . GLU A 1 323 ? 11.298 -37.075 -29.677 1.00 50.19 323 GLU A C 1
ATOM 2320 O O . GLU A 1 323 ? 10.753 -37.804 -28.849 1.00 50.19 323 GLU A O 1
ATOM 2325 N N . GLY A 1 324 ? 10.646 -36.083 -30.297 1.00 63.16 324 GLY A N 1
ATOM 2326 C CA . GLY A 1 324 ? 9.208 -35.825 -30.154 1.00 63.16 324 GLY A CA 1
ATOM 2327 C C . GLY A 1 324 ? 8.791 -34.819 -29.074 1.00 63.16 324 GLY A C 1
ATOM 2328 O O . GLY A 1 324 ? 7.592 -34.692 -28.837 1.00 63.16 324 GLY A O 1
ATOM 2329 N N . ARG A 1 325 ? 9.719 -34.100 -28.424 1.00 65.31 325 ARG A N 1
ATOM 2330 C CA . ARG A 1 325 ? 9.367 -32.974 -27.536 1.00 65.31 325 ARG A CA 1
ATOM 2331 C C . ARG A 1 325 ? 9.420 -31.661 -28.312 1.00 65.31 325 ARG A C 1
ATOM 2333 O O . ARG A 1 325 ? 10.455 -31.317 -28.877 1.00 65.31 325 ARG A O 1
ATOM 2340 N N . ALA A 1 326 ? 8.297 -30.957 -28.359 1.00 64.12 326 ALA A N 1
ATOM 2341 C CA . ALA A 1 326 ? 8.214 -29.653 -28.991 1.00 64.12 326 ALA A CA 1
ATOM 2342 C C . ALA A 1 326 ? 8.880 -28.564 -28.136 1.00 64.12 326 ALA A C 1
ATOM 2344 O O . ALA A 1 326 ? 8.964 -28.722 -26.912 1.00 64.12 326 ALA A O 1
ATOM 2345 N N . PRO A 1 327 ? 9.352 -27.467 -28.755 1.00 67.19 327 PRO A N 1
ATOM 2346 C CA . PRO A 1 327 ? 9.716 -26.259 -28.029 1.00 67.19 327 PRO A CA 1
ATOM 2347 C C . PRO A 1 327 ? 8.533 -25.785 -27.181 1.00 67.19 327 PRO A C 1
ATOM 2349 O O . PRO A 1 327 ? 7.391 -25.815 -27.647 1.00 67.19 327 PRO A O 1
ATOM 2352 N N . ALA A 1 328 ? 8.823 -25.366 -25.954 1.00 66.56 328 ALA A N 1
ATOM 2353 C CA . ALA A 1 328 ? 7.873 -24.705 -25.076 1.00 66.56 328 ALA A CA 1
ATOM 2354 C C . ALA A 1 328 ? 8.234 -23.220 -24.994 1.00 66.56 328 ALA A C 1
ATOM 2356 O O . ALA A 1 328 ? 9.393 -22.886 -24.740 1.00 66.56 328 ALA A O 1
ATOM 2357 N N . LEU A 1 329 ? 7.256 -22.352 -25.234 1.00 66.75 329 LEU A N 1
ATOM 2358 C CA . LEU A 1 329 ? 7.351 -20.927 -24.923 1.00 66.75 329 LEU A CA 1
ATOM 2359 C C . LEU A 1 329 ? 6.713 -20.709 -23.556 1.00 66.75 329 LEU A C 1
ATOM 2361 O O . LEU A 1 329 ? 5.624 -21.233 -23.327 1.00 66.75 329 LEU A O 1
ATOM 2365 N N . VAL A 1 330 ? 7.391 -19.982 -22.676 1.00 67.94 330 VAL A N 1
ATOM 2366 C CA . VAL A 1 330 ? 6.873 -19.571 -21.369 1.00 67.94 330 VAL A CA 1
ATOM 2367 C C . VAL A 1 330 ? 6.873 -18.048 -21.346 1.00 67.94 330 VAL A C 1
ATOM 2369 O O . VAL A 1 330 ? 7.917 -17.437 -21.568 1.00 67.94 330 VAL A O 1
ATOM 2372 N N . THR A 1 331 ? 5.697 -17.466 -21.135 1.00 65.00 331 THR A N 1
ATOM 2373 C CA . THR A 1 331 ? 5.440 -16.020 -21.129 1.00 65.00 331 THR A CA 1
ATOM 2374 C C . THR A 1 331 ? 4.457 -15.690 -19.999 1.00 65.00 331 THR A C 1
ATOM 2376 O O . THR A 1 331 ? 3.701 -16.570 -19.562 1.00 65.00 331 THR A O 1
ATOM 2379 N N . GLN A 1 332 ? 4.457 -14.446 -19.520 1.00 62.25 332 GLN A N 1
ATOM 2380 C CA . GLN A 1 332 ? 3.525 -13.961 -18.483 1.00 62.25 332 GLN A CA 1
ATOM 2381 C C . GLN A 1 332 ? 2.681 -12.762 -18.941 1.00 62.25 332 GLN A C 1
ATOM 2383 O O . GLN A 1 332 ? 1.878 -12.212 -18.194 1.00 62.25 332 GLN A O 1
ATOM 2388 N N . ASP A 1 333 ? 2.792 -12.429 -20.218 1.00 58.72 333 ASP A N 1
ATOM 2389 C CA . ASP A 1 333 ? 2.276 -11.225 -20.835 1.00 58.72 333 ASP A CA 1
ATOM 2390 C C . ASP A 1 333 ? 0.917 -11.467 -21.521 1.00 58.72 333 ASP A C 1
ATOM 2392 O O . ASP A 1 333 ? 0.632 -12.525 -22.104 1.00 58.72 333 ASP A O 1
ATOM 2396 N N . ALA A 1 334 ? 0.053 -10.448 -21.434 1.00 49.94 334 ALA A N 1
ATOM 2397 C CA . ALA A 1 334 ? -1.376 -10.495 -21.764 1.00 49.94 334 ALA A CA 1
ATOM 2398 C C . ALA A 1 334 ? -1.702 -10.833 -23.236 1.00 49.94 334 ALA A C 1
ATOM 2400 O O . ALA A 1 334 ? -2.845 -11.176 -23.548 1.00 49.94 334 ALA A O 1
ATOM 2401 N N . ASP A 1 335 ? -0.715 -10.769 -24.134 1.00 51.41 335 ASP A N 1
ATOM 2402 C CA . ASP A 1 335 ? -0.860 -11.106 -25.557 1.00 51.41 335 ASP A CA 1
ATOM 2403 C C . ASP A 1 335 ? -0.603 -12.595 -25.872 1.00 51.41 335 ASP A C 1
ATOM 2405 O O . ASP A 1 335 ? -0.664 -13.022 -27.033 1.00 51.41 335 ASP A O 1
ATOM 2409 N N . THR A 1 336 ? -0.391 -13.425 -24.849 1.00 49.84 336 THR A N 1
ATOM 2410 C CA . THR A 1 336 ? -0.310 -14.882 -25.001 1.00 49.84 336 THR A CA 1
ATOM 2411 C C . THR A 1 336 ? -1.711 -15.504 -25.007 1.00 49.84 336 THR A C 1
ATOM 2413 O O . THR A 1 336 ? -2.585 -15.144 -24.223 1.00 49.84 336 THR A O 1
ATOM 2416 N N . ILE A 1 337 ? -1.973 -16.455 -25.911 1.00 43.38 337 ILE A N 1
ATOM 2417 C CA . ILE A 1 337 ? -3.234 -17.215 -25.915 1.00 43.38 337 ILE A CA 1
ATOM 2418 C C . ILE A 1 337 ? -3.337 -18.002 -24.592 1.00 43.38 337 ILE A C 1
ATOM 2420 O O . ILE A 1 337 ? -2.495 -18.847 -24.341 1.00 43.38 337 ILE A O 1
ATOM 2424 N N . GLY A 1 338 ? -4.352 -17.735 -23.757 1.00 48.72 338 GLY A N 1
ATOM 2425 C CA . GLY A 1 338 ? -4.535 -18.398 -22.449 1.00 48.72 338 GLY A CA 1
ATOM 2426 C C . GLY A 1 338 ? -4.384 -17.448 -21.250 1.00 48.72 338 GLY A C 1
ATOM 2427 O O . GLY A 1 338 ? -3.997 -16.301 -21.410 1.00 48.72 338 GLY A O 1
ATOM 2428 N N . ALA A 1 339 ? -4.777 -17.875 -20.046 1.00 38.50 339 ALA A N 1
ATOM 2429 C CA . ALA A 1 339 ? -4.819 -17.003 -18.865 1.00 38.50 339 ALA A CA 1
ATOM 2430 C C . ALA A 1 339 ? -3.416 -16.777 -18.269 1.00 38.50 339 ALA A C 1
ATOM 2432 O O . ALA A 1 339 ? -2.938 -17.675 -17.592 1.00 38.50 339 ALA A O 1
ATOM 2433 N N . ALA A 1 340 ? -2.803 -15.607 -18.513 1.00 47.16 340 ALA A N 1
ATOM 2434 C CA . ALA A 1 340 ? -1.690 -14.943 -17.788 1.00 47.16 340 ALA A CA 1
ATOM 2435 C C . ALA A 1 340 ? -0.449 -15.771 -17.350 1.00 47.16 340 ALA A C 1
ATOM 2437 O O . ALA A 1 340 ? 0.406 -15.282 -16.626 1.00 47.16 340 ALA A O 1
ATOM 2438 N N . SER A 1 341 ? -0.344 -17.026 -17.773 1.00 47.50 341 SER A N 1
ATOM 2439 C CA . SER A 1 341 ? 0.804 -17.920 -17.664 1.00 47.50 341 SER A CA 1
ATOM 2440 C C . SER A 1 341 ? 0.465 -19.115 -18.552 1.00 47.50 341 SER A C 1
ATOM 2442 O O . SER A 1 341 ? -0.336 -19.972 -18.166 1.00 47.50 341 SER A O 1
ATOM 2444 N N . ASP A 1 342 ? 0.979 -19.153 -19.782 1.00 50.59 342 ASP A N 1
ATOM 2445 C CA . ASP A 1 342 ? 0.803 -20.332 -20.635 1.00 50.59 342 ASP A CA 1
ATOM 2446 C C . ASP A 1 342 ? 2.149 -20.872 -21.109 1.00 50.59 342 ASP A C 1
ATOM 2448 O O . ASP A 1 342 ? 3.065 -20.146 -21.485 1.00 50.59 342 ASP A O 1
ATOM 2452 N N . THR A 1 343 ? 2.252 -22.198 -21.076 1.00 45.53 343 THR A N 1
ATOM 2453 C CA . THR A 1 343 ? 3.317 -22.941 -21.732 1.00 45.53 343 THR A CA 1
ATOM 2454 C C . THR A 1 343 ? 2.796 -23.378 -23.098 1.00 45.53 343 THR A C 1
ATOM 2456 O O . THR A 1 343 ? 2.198 -24.450 -23.233 1.00 45.53 343 THR A O 1
ATOM 2459 N N . ALA A 1 344 ? 3.042 -22.586 -24.142 1.00 44.66 344 ALA A N 1
ATOM 2460 C CA . ALA A 1 344 ? 2.660 -22.979 -25.494 1.00 44.66 344 ALA A CA 1
ATOM 2461 C C . ALA A 1 344 ? 3.633 -24.050 -26.015 1.00 44.66 344 ALA A C 1
ATOM 2463 O O . ALA A 1 344 ? 4.820 -23.788 -26.215 1.00 44.66 344 ALA A O 1
ATOM 2464 N N . THR A 1 345 ? 3.131 -25.269 -26.236 1.00 49.88 345 THR A N 1
ATOM 2465 C CA . THR A 1 345 ? 3.886 -26.374 -26.853 1.00 49.88 345 THR A CA 1
ATOM 2466 C C . THR A 1 345 ? 3.473 -26.546 -28.314 1.00 49.88 345 THR A C 1
ATOM 2468 O O . THR A 1 345 ? 2.282 -26.598 -28.625 1.00 49.88 345 THR A O 1
ATOM 2471 N N . GLY A 1 346 ? 4.464 -26.568 -29.213 1.00 44.06 346 GLY A N 1
ATOM 2472 C CA . GLY A 1 346 ? 4.271 -26.740 -30.664 1.00 44.06 346 GLY A CA 1
ATOM 2473 C C . GLY A 1 346 ? 4.073 -28.175 -31.145 1.00 44.06 346 GLY A C 1
ATOM 2474 O O . GLY A 1 346 ? 4.150 -29.119 -30.331 1.00 44.06 346 GLY A O 1
#

pLDDT: mean 79.94, std 19.04, range [29.5, 98.56]

Secondary structure (DSSP, 8-state):
-------------PPEE--PPPTT-EEEEE--TT-EEEE-S-GGGSEEEEETTEEEEEETTTEEEEEETHHHHHHTT---EEEETTS-EEEHHHHHHHHH--------------------------SSTT----PPPPS-S-------------PPPPPPPPPPPPPPPPEE-EEEEEEEGGGSTT----S-STT-----SEEEEE--EE-TT-PPPEEEE---SS---EETTEEPEEEE-TTS-EEEEE-SSSEEEEEEE--TTSEEEEEE-SPPPPPS-SS--EEEEEEEEEEE-SS-EEEEEEEEEEEPPPPEEE---STTPPPEEEE-STTSSSSS-EEEE-